Protein AF-A0A8T9QKN0-F1 (afdb_monomer_lite)

Secondary structure (DSSP, 8-state):
---TTTEEEEEEEHHHHTT--HHHHHHHHHHHHTSPPP-PPPGGGTTS-HHHHIIIIIHHHHHHHHHHHTTTPEEEEEEE-TTT-----HHHHHHHHHHHHGGGT-SSEEEEETT--SPPPHHHHTT-TTS-----PPP--HHHHHHHHHHHHHHTT----HHHHHHHHHHHHHHHHHHHHHHHHHHHHHHHHHHHHHHHHHHHH--

Radius of gyration: 22.47 Å; chains: 1; bounding box: 50×36×65 Å

Foldseek 3Di:
DDDPVQEQEQEAELVVLQPADLQRVQCSSQVSSVHHRDDADDPVVVVDDLLCSLQVTVQVRSVVSCVVSCPPHAYEYEYEDCLPHPNNDPSSVSSVLSNLLCLVVDVRYHYHHYNDPDDRPCSQPVPDVPSDDDDDDDQQDLVNQLVVLVVVCVVVVHPQDPVNSNVVSVVLVVQLVVCCVVPVVCSVVVSVVVCVVVVVVVVVVRD

pLDDT: mean 89.17, std 9.02, range [51.66, 98.25]

Sequence (207 aa):
MLSDGAHLKINLSSEALSTISVTGLVSLISGIAGFSAPALTPVSEMESTATVWMRDEVIPKLMDSLQNIRTGRLVWILIADLNNYSIKDKQTSQLLLLLYEQLKRVDWLRVVLDGFKGDLPASLSDHTPQLVERERASDASQSHIQTFFERFSAYLELPVDAMTIGFATNLMHQEYTGFLNDDSETALKRLNHKLKVVVPVLLKTVN

Organism: NCBI:txid2932248

Structure (mmCIF, N/CA/C/O backbone):
data_AF-A0A8T9QKN0-F1
#
_entry.id   AF-A0A8T9QKN0-F1
#
loop_
_atom_site.group_PDB
_atom_site.id
_atom_site.type_symbol
_atom_site.label_atom_id
_atom_site.label_alt_id
_atom_site.label_comp_id
_atom_site.label_asym_id
_atom_site.label_entity_id
_atom_site.label_seq_id
_atom_site.pdbx_PDB_ins_code
_atom_site.Cartn_x
_atom_site.Cartn_y
_atom_site.Cartn_z
_atom_site.occupancy
_atom_site.B_iso_or_equiv
_atom_site.auth_seq_id
_atom_site.auth_comp_id
_atom_site.auth_asym_id
_atom_site.auth_atom_id
_atom_site.pdbx_PDB_model_num
ATOM 1 N N . MET A 1 1 ? 4.255 -9.426 -8.362 1.00 52.19 1 MET A N 1
ATOM 2 C CA . MET A 1 1 ? 2.943 -9.366 -7.683 1.00 52.19 1 MET A CA 1
ATOM 3 C C . MET A 1 1 ? 2.713 -10.684 -6.966 1.00 52.19 1 MET A C 1
ATOM 5 O O . MET A 1 1 ? 2.988 -11.718 -7.558 1.00 52.19 1 MET A O 1
ATOM 9 N N . LEU A 1 2 ? 2.270 -10.655 -5.706 1.00 58.28 2 LEU A N 1
ATOM 10 C CA . LEU A 1 2 ? 1.874 -11.863 -4.963 1.00 58.28 2 LEU A CA 1
ATOM 11 C C . LEU A 1 2 ? 0.789 -12.635 -5.745 1.00 58.28 2 LEU A C 1
ATOM 13 O O . LEU A 1 2 ? 0.060 -12.014 -6.516 1.00 58.28 2 LEU A O 1
ATOM 17 N N . SER A 1 3 ? 0.638 -13.949 -5.569 1.00 67.25 3 SER A N 1
ATOM 18 C CA . SER A 1 3 ? -0.444 -14.685 -6.249 1.00 67.25 3 SER A CA 1
ATOM 19 C C . SER A 1 3 ? -1.817 -14.324 -5.658 1.00 67.25 3 SER A C 1
ATOM 21 O O . SER A 1 3 ? -1.934 -14.118 -4.449 1.00 67.25 3 SER A O 1
ATOM 23 N N . ASP A 1 4 ? -2.856 -14.213 -6.491 1.00 69.81 4 ASP A N 1
ATOM 24 C CA . ASP A 1 4 ? -4.217 -13.869 -6.032 1.00 69.81 4 ASP A CA 1
ATOM 25 C C . ASP A 1 4 ? -4.920 -15.038 -5.323 1.00 69.81 4 ASP A C 1
ATOM 27 O O . ASP A 1 4 ? -5.812 -14.832 -4.505 1.00 69.81 4 ASP A O 1
ATOM 31 N N . GLY A 1 5 ? -4.487 -16.277 -5.580 1.00 75.12 5 GLY A N 1
ATOM 32 C CA . GLY A 1 5 ? -5.074 -17.466 -4.958 1.00 75.12 5 GLY A CA 1
ATOM 33 C C . GLY A 1 5 ? -4.719 -17.639 -3.477 1.00 75.12 5 GLY A C 1
ATOM 34 O O . GLY A 1 5 ? -5.513 -18.189 -2.718 1.00 75.12 5 GLY A O 1
ATOM 35 N N . ALA A 1 6 ? -3.549 -17.159 -3.043 1.00 85.25 6 ALA A N 1
ATOM 36 C CA . ALA A 1 6 ? -3.031 -17.426 -1.696 1.00 85.25 6 ALA A CA 1
ATOM 37 C C . ALA A 1 6 ? -3.334 -16.319 -0.669 1.00 85.25 6 ALA A C 1
ATOM 39 O O . ALA A 1 6 ? -3.177 -16.527 0.538 1.00 85.25 6 ALA A O 1
ATOM 40 N N . HIS A 1 7 ? -3.756 -15.135 -1.122 1.00 93.19 7 HIS A N 1
ATOM 41 C CA . HIS A 1 7 ? -3.855 -13.944 -0.279 1.00 93.19 7 HIS A CA 1
ATOM 42 C C . HIS A 1 7 ? -5.109 -13.130 -0.596 1.00 93.19 7 HIS A C 1
ATOM 44 O O . HIS A 1 7 ? -5.483 -12.975 -1.754 1.00 93.19 7 HIS A O 1
ATOM 50 N N . LEU A 1 8 ? -5.727 -12.561 0.436 1.00 95.50 8 LEU A N 1
ATOM 51 C CA . LEU A 1 8 ? -6.740 -11.525 0.286 1.00 95.50 8 LEU A CA 1
ATOM 52 C C . LEU A 1 8 ? -6.036 -10.168 0.244 1.00 95.50 8 LEU A C 1
ATOM 54 O O . LEU A 1 8 ? -5.426 -9.772 1.234 1.00 95.50 8 LEU A O 1
ATOM 58 N N . LYS A 1 9 ? -6.099 -9.462 -0.885 1.00 96.38 9 LYS A N 1
ATOM 59 C CA . LYS A 1 9 ? -5.419 -8.173 -1.066 1.00 96.38 9 LYS A CA 1
ATOM 60 C C . LYS A 1 9 ? -6.422 -7.035 -1.093 1.00 96.38 9 LYS A C 1
ATOM 62 O O . LYS A 1 9 ? -7.392 -7.082 -1.840 1.00 96.38 9 LYS A O 1
ATOM 67 N N . ILE A 1 10 ? -6.140 -6.000 -0.319 1.00 97.19 10 ILE A N 1
ATOM 68 C CA . ILE A 1 10 ? -6.970 -4.813 -0.179 1.00 97.19 10 ILE A CA 1
ATOM 69 C C . ILE A 1 10 ? -6.109 -3.621 -0.581 1.00 97.19 10 ILE A C 1
ATOM 71 O O . ILE A 1 10 ? -5.305 -3.135 0.211 1.00 97.19 10 ILE A O 1
ATOM 75 N N . ASN A 1 11 ? -6.235 -3.201 -1.841 1.00 96.94 11 ASN A N 1
ATOM 76 C CA . ASN A 1 11 ? -5.475 -2.084 -2.401 1.00 96.94 11 ASN A CA 1
ATOM 77 C C . ASN A 1 11 ? -6.189 -0.764 -2.110 1.00 96.94 11 ASN A C 1
ATOM 79 O O . ASN A 1 11 ? -7.267 -0.508 -2.640 1.00 96.94 11 ASN A O 1
ATOM 83 N N . LEU A 1 12 ? -5.574 0.076 -1.290 1.00 96.56 12 LEU A N 1
ATOM 84 C CA . LEU A 1 12 ? -6.056 1.398 -0.923 1.00 96.56 12 LEU A CA 1
ATOM 85 C C . LEU A 1 12 ? -5.133 2.449 -1.546 1.00 96.56 12 LEU A C 1
ATOM 87 O O . LEU A 1 12 ? -3.917 2.393 -1.387 1.00 96.56 12 LEU A O 1
ATOM 91 N N . SER A 1 13 ? -5.708 3.428 -2.237 1.00 94.75 13 SER A N 1
ATOM 92 C CA . SER A 1 13 ? -4.964 4.609 -2.684 1.00 94.75 13 SER A CA 1
ATOM 93 C C . SER A 1 13 ? -4.960 5.659 -1.575 1.00 94.75 13 SER A C 1
ATOM 95 O O . SER A 1 13 ? -6.021 5.981 -1.035 1.00 94.75 13 SER A O 1
ATOM 97 N N . SER A 1 14 ? -3.795 6.224 -1.252 1.00 93.19 14 SER A N 1
ATOM 98 C CA . SER A 1 14 ? -3.675 7.343 -0.306 1.00 93.19 14 SER A CA 1
ATOM 99 C C . SER A 1 14 ? -4.532 8.554 -0.699 1.00 93.19 14 SER A C 1
ATOM 101 O O . SER A 1 14 ? -5.037 9.254 0.180 1.00 93.19 14 SER A O 1
ATOM 103 N N . GLU A 1 15 ? -4.766 8.768 -1.998 1.00 94.25 15 GLU A N 1
ATOM 104 C CA . GLU A 1 15 ? -5.661 9.807 -2.512 1.00 94.25 15 GLU A CA 1
ATOM 105 C C . GLU A 1 15 ? -7.088 9.599 -1.998 1.00 94.25 15 GLU A C 1
ATOM 107 O O . GLU A 1 15 ? -7.673 10.509 -1.404 1.00 94.25 15 GLU A O 1
ATOM 112 N N . ALA A 1 16 ? -7.614 8.377 -2.128 1.00 92.38 16 ALA A N 1
ATOM 113 C CA . ALA A 1 16 ? -8.937 8.016 -1.623 1.00 92.38 16 ALA A CA 1
ATOM 114 C C . ALA A 1 16 ? -9.011 8.135 -0.091 1.00 92.38 16 ALA A C 1
ATOM 116 O O . ALA A 1 16 ? -10.014 8.598 0.449 1.00 92.38 16 ALA A O 1
ATOM 117 N N . LEU A 1 17 ? -7.934 7.774 0.615 1.00 94.00 17 LEU A N 1
ATOM 118 C CA . LEU A 1 17 ? -7.870 7.866 2.078 1.00 94.00 17 LEU A CA 1
ATOM 119 C C . LEU A 1 17 ? -7.812 9.304 2.603 1.00 94.00 17 LEU A C 1
ATOM 121 O O . LEU A 1 17 ? -8.149 9.546 3.758 1.00 94.00 17 LEU A O 1
ATOM 125 N N . SER A 1 18 ? -7.387 10.268 1.785 1.00 91.50 18 SER A N 1
ATOM 126 C CA . SER A 1 18 ? -7.132 11.637 2.247 1.00 91.50 18 SER A CA 1
ATOM 127 C C . SER A 1 18 ? -8.380 12.383 2.733 1.00 91.50 18 SER A C 1
ATOM 129 O O . SER A 1 18 ? -8.254 13.307 3.541 1.00 91.50 18 SER A O 1
ATOM 131 N N . THR A 1 19 ? -9.565 11.984 2.258 1.00 90.81 19 THR A N 1
ATOM 132 C CA . THR A 1 19 ? -10.848 12.670 2.508 1.00 90.81 19 THR A CA 1
ATOM 133 C C . THR A 1 19 ? -11.968 11.750 2.990 1.00 90.81 19 THR A C 1
ATOM 135 O O . THR A 1 19 ? -13.067 12.225 3.279 1.00 90.81 19 THR A O 1
ATOM 138 N N . ILE A 1 20 ? -11.719 10.443 3.080 1.00 95.19 20 ILE A N 1
ATOM 139 C CA . ILE A 1 20 ? -12.737 9.478 3.486 1.00 95.19 20 ILE A CA 1
ATOM 140 C C . ILE A 1 20 ? -12.972 9.540 5.001 1.00 95.19 20 ILE A C 1
ATOM 142 O O . ILE A 1 20 ? -12.059 9.824 5.767 1.00 95.19 20 ILE A O 1
ATOM 146 N N . SER A 1 21 ? -14.203 9.285 5.442 1.00 95.00 21 SER A N 1
ATOM 147 C CA . SER A 1 21 ? -14.511 9.112 6.865 1.00 95.00 21 SER A CA 1
ATOM 148 C C . SER A 1 21 ? -14.137 7.704 7.343 1.00 95.00 21 SER A C 1
ATOM 150 O O . SER A 1 21 ? -13.945 6.794 6.538 1.00 95.00 21 SER A O 1
ATOM 152 N N . VAL A 1 22 ? -14.149 7.475 8.660 1.00 95.12 22 VAL A N 1
ATOM 153 C CA . VAL A 1 22 ? -13.962 6.138 9.260 1.00 95.12 22 VAL A CA 1
ATOM 154 C C . VAL A 1 22 ? -14.944 5.109 8.682 1.00 95.12 22 VAL A C 1
ATOM 156 O O . VAL A 1 22 ? -14.543 4.021 8.274 1.00 95.12 22 VAL A O 1
ATOM 159 N N . THR A 1 23 ? -16.231 5.455 8.597 1.00 95.75 23 THR A N 1
ATOM 160 C CA . THR A 1 23 ? -17.267 4.569 8.040 1.00 95.75 23 THR A CA 1
ATOM 161 C C . THR A 1 23 ? -17.074 4.333 6.544 1.00 95.75 23 THR A C 1
ATOM 163 O O . THR A 1 23 ? -17.276 3.216 6.061 1.00 95.75 23 THR A O 1
ATOM 166 N N . GLY A 1 24 ? -16.635 5.360 5.812 1.00 96.62 24 GLY A N 1
ATOM 167 C CA . GLY A 1 24 ? -16.275 5.240 4.406 1.00 96.62 24 GLY A CA 1
ATOM 168 C C . GLY A 1 24 ? -15.078 4.312 4.205 1.00 96.62 24 GLY A C 1
ATOM 169 O O . GLY A 1 24 ? -15.129 3.454 3.331 1.00 96.62 24 GLY A O 1
ATOM 170 N N . LEU A 1 25 ? -14.042 4.407 5.046 1.00 96.69 25 LEU A N 1
ATOM 171 C CA . LEU A 1 25 ? -12.875 3.527 4.986 1.00 96.69 25 LEU A CA 1
ATOM 172 C C . LEU A 1 25 ? -13.261 2.069 5.254 1.00 96.69 25 LEU A C 1
ATOM 174 O O . LEU A 1 25 ? -12.874 1.183 4.497 1.00 96.69 25 LEU A O 1
ATOM 178 N N . VAL A 1 26 ? -14.074 1.813 6.280 1.00 97.50 26 VAL A N 1
ATOM 179 C CA . VAL A 1 26 ? -14.600 0.466 6.554 1.00 97.50 26 VAL A CA 1
ATOM 180 C C . VAL A 1 26 ? -15.383 -0.062 5.354 1.00 97.50 26 VAL A C 1
ATOM 182 O O . VAL A 1 26 ? -15.179 -1.203 4.942 1.00 97.50 26 VAL A O 1
ATOM 185 N N . SER A 1 27 ? -16.231 0.773 4.751 1.00 97.69 27 SER A N 1
ATOM 186 C CA . SER A 1 27 ? -17.011 0.402 3.565 1.00 97.69 27 SER A CA 1
ATOM 187 C C . SER A 1 27 ? -16.118 0.103 2.359 1.00 97.69 27 SER A C 1
ATOM 189 O O . SER A 1 27 ? -16.346 -0.883 1.664 1.00 97.69 27 SER A O 1
ATOM 191 N N . LEU A 1 28 ? -15.071 0.904 2.144 1.00 97.38 28 LEU A N 1
ATOM 192 C CA . LEU A 1 28 ? -14.090 0.709 1.078 1.00 97.38 28 LEU A CA 1
ATOM 193 C C . LEU A 1 28 ? -13.330 -0.612 1.254 1.00 97.38 28 LEU A C 1
ATOM 195 O O . LEU A 1 28 ? -13.255 -1.404 0.318 1.00 97.38 28 LEU A O 1
ATOM 199 N N . ILE A 1 29 ? -12.823 -0.879 2.462 1.00 97.81 29 ILE A N 1
ATOM 200 C CA . ILE A 1 29 ? -12.132 -2.132 2.797 1.00 97.81 29 ILE A CA 1
ATOM 201 C C . ILE A 1 29 ? -13.064 -3.327 2.574 1.00 97.81 29 ILE A C 1
ATOM 203 O O . ILE A 1 29 ? -12.665 -4.298 1.935 1.00 97.81 29 ILE A O 1
ATOM 207 N N . SER A 1 30 ? -14.307 -3.238 3.051 1.00 97.62 30 SER A N 1
ATOM 208 C CA . SER A 1 30 ? -15.303 -4.308 2.922 1.00 97.62 30 SER A CA 1
ATOM 209 C C . SER A 1 30 ? -15.643 -4.591 1.457 1.00 97.62 30 SER A C 1
ATOM 211 O O . SER A 1 30 ? -15.627 -5.744 1.026 1.00 97.62 30 SER A O 1
ATOM 213 N N . GLY A 1 31 ? -15.852 -3.532 0.666 1.00 97.75 31 GLY A N 1
ATOM 214 C CA . GLY A 1 31 ? -16.140 -3.629 -0.763 1.00 97.75 31 GLY A CA 1
ATOM 215 C C . GLY A 1 31 ? -15.009 -4.280 -1.557 1.00 97.75 31 GLY A C 1
ATOM 216 O O . GLY A 1 31 ? -15.266 -5.171 -2.361 1.00 97.75 31 GLY A O 1
ATOM 217 N N . ILE A 1 32 ? -13.755 -3.898 -1.294 1.00 97.12 32 ILE A N 1
ATOM 218 C CA . ILE A 1 32 ? -12.588 -4.502 -1.959 1.00 97.12 32 ILE A CA 1
ATOM 219 C C . ILE A 1 32 ? -12.397 -5.961 -1.523 1.00 97.12 32 ILE A C 1
ATOM 221 O O . ILE A 1 32 ? -12.066 -6.817 -2.340 1.00 97.12 32 ILE A O 1
ATOM 225 N N . ALA A 1 33 ? -12.612 -6.259 -0.242 1.00 96.56 33 ALA A N 1
ATOM 226 C CA . ALA A 1 33 ? -12.459 -7.602 0.305 1.00 96.56 33 ALA A CA 1
ATOM 227 C C . ALA A 1 33 ? -13.613 -8.559 -0.049 1.00 96.56 33 ALA A C 1
ATOM 229 O O . ALA A 1 33 ? -13.497 -9.761 0.198 1.00 96.56 33 ALA A O 1
ATOM 230 N N . GLY A 1 34 ? -14.709 -8.050 -0.621 1.00 96.06 34 GLY A N 1
ATOM 231 C CA . GLY A 1 34 ? -15.847 -8.850 -1.068 1.00 96.06 34 GLY A CA 1
ATOM 232 C C . GLY A 1 34 ? -16.817 -9.249 0.045 1.00 96.06 34 GLY A C 1
ATOM 233 O O . GLY A 1 34 ? -17.427 -10.313 -0.041 1.00 96.06 34 GLY A O 1
ATOM 234 N N . PHE A 1 35 ? -16.972 -8.425 1.086 1.00 96.19 35 PHE A N 1
ATOM 235 C CA . PHE A 1 35 ? -17.977 -8.632 2.134 1.00 96.19 35 PHE A CA 1
ATOM 236 C C . PHE A 1 35 ? -18.804 -7.365 2.395 1.00 96.19 35 PHE A C 1
ATOM 238 O O . PHE A 1 35 ? -18.411 -6.250 2.052 1.00 96.19 35 PHE A O 1
ATOM 245 N N . SER A 1 36 ? -19.988 -7.530 2.984 1.00 97.00 36 SER A N 1
ATOM 246 C CA . SER A 1 36 ? -20.851 -6.401 3.345 1.00 97.00 36 SER A CA 1
ATOM 247 C C . SER A 1 36 ? -20.270 -5.635 4.528 1.00 97.00 36 SER A C 1
ATOM 249 O O . SER A 1 36 ? -19.885 -6.248 5.521 1.00 97.00 36 SER A O 1
ATOM 251 N N . ALA A 1 37 ? -20.247 -4.303 4.447 1.00 96.81 37 ALA A N 1
ATOM 252 C CA . ALA A 1 37 ? -19.749 -3.474 5.539 1.00 96.81 37 ALA A CA 1
ATOM 253 C C . ALA A 1 37 ? -20.468 -3.816 6.860 1.00 96.81 37 ALA A C 1
ATOM 255 O O . ALA A 1 37 ? -21.701 -3.919 6.866 1.00 96.81 37 ALA A O 1
ATOM 256 N N . PRO A 1 38 ? -19.731 -4.010 7.969 1.00 96.56 38 PRO A N 1
ATOM 257 C CA . PRO A 1 38 ? -20.337 -4.355 9.243 1.00 96.56 38 PRO A CA 1
ATOM 258 C C . PRO A 1 38 ? -21.259 -3.228 9.709 1.00 96.56 38 PRO A C 1
ATOM 260 O O . PRO A 1 38 ? -20.958 -2.047 9.533 1.00 96.56 38 PRO A O 1
ATOM 263 N N . ALA A 1 39 ? -22.372 -3.591 10.343 1.00 96.00 39 ALA A N 1
ATOM 264 C CA . ALA A 1 39 ? -23.250 -2.618 10.978 1.00 96.00 39 ALA A CA 1
ATOM 265 C C . ALA A 1 39 ? -22.522 -1.992 12.177 1.00 96.00 39 ALA A C 1
ATOM 267 O O . ALA A 1 39 ? -22.267 -2.667 13.179 1.00 96.00 39 ALA A O 1
ATOM 268 N N . LEU A 1 40 ? -22.165 -0.715 12.053 1.00 95.81 40 LEU A N 1
ATOM 269 C CA . LEU A 1 40 ? -21.505 0.062 13.097 1.00 95.81 40 LEU A CA 1
ATOM 270 C C . LEU A 1 40 ? -22.543 0.884 13.853 1.00 95.81 40 LEU A C 1
ATOM 272 O O . LEU A 1 40 ? -23.332 1.603 13.240 1.00 95.81 40 LEU A O 1
ATOM 276 N N . THR A 1 41 ? -22.500 0.817 15.178 1.00 94.31 41 THR A N 1
ATOM 277 C CA . THR A 1 41 ? -23.255 1.722 16.043 1.00 94.31 41 THR A CA 1
ATOM 278 C C . THR A 1 41 ? -22.701 3.136 15.852 1.00 94.31 41 THR A C 1
ATOM 280 O O . THR A 1 41 ? -21.479 3.305 15.904 1.00 94.31 41 THR A O 1
ATOM 283 N N . PRO A 1 42 ? -23.527 4.159 15.591 1.00 90.12 42 PRO A N 1
ATOM 284 C CA . PRO A 1 42 ? -23.053 5.532 15.442 1.00 90.12 42 PRO A CA 1
ATOM 285 C C . PRO A 1 42 ? -22.342 6.053 16.699 1.00 90.12 42 PRO A C 1
ATOM 287 O O . PRO A 1 42 ? -22.760 5.776 17.821 1.00 90.12 42 PRO A O 1
ATOM 290 N N . VAL A 1 43 ? -21.314 6.896 16.521 1.00 89.00 43 VAL A N 1
ATOM 291 C CA . VAL A 1 43 ? -20.597 7.562 17.636 1.00 89.00 43 VAL A CA 1
ATOM 292 C C . VAL A 1 43 ? -21.557 8.264 18.597 1.00 89.00 43 VAL A C 1
ATOM 294 O O . VAL A 1 43 ? -21.356 8.219 19.808 1.00 89.00 43 VAL A O 1
ATOM 297 N N . SER A 1 44 ? -22.598 8.906 18.060 1.00 87.44 44 SER A N 1
ATOM 298 C CA . SER A 1 44 ? -23.588 9.661 18.834 1.00 87.44 44 SER A CA 1
ATOM 299 C C . SER A 1 44 ? -24.363 8.811 19.838 1.00 87.44 44 SER A C 1
ATOM 301 O O . SER A 1 44 ? -24.868 9.354 20.811 1.00 87.44 44 SER A O 1
ATOM 303 N N . GLU A 1 45 ? -24.461 7.502 19.611 1.00 81.69 45 GLU A N 1
ATOM 304 C CA . GLU A 1 45 ? -25.229 6.582 20.455 1.00 81.69 45 GLU A CA 1
ATOM 305 C C . GLU A 1 45 ? -24.379 5.935 21.556 1.00 81.69 45 GLU A C 1
ATOM 307 O O . GLU A 1 45 ? -24.924 5.392 22.510 1.00 81.69 45 GLU A O 1
ATOM 312 N N . MET A 1 46 ? -23.047 6.002 21.460 1.00 79.94 46 MET A N 1
ATOM 313 C CA . MET A 1 46 ? -22.143 5.356 22.418 1.00 79.94 46 MET A CA 1
ATOM 314 C C . MET A 1 46 ? -21.717 6.252 23.589 1.00 79.94 46 MET A C 1
ATOM 316 O O . MET A 1 46 ? -20.920 5.805 24.409 1.00 79.94 46 MET A O 1
ATOM 320 N N . GLU A 1 47 ? -22.186 7.506 23.653 1.00 83.19 47 GLU A N 1
ATOM 321 C CA . GLU A 1 47 ? -21.772 8.512 24.655 1.00 83.19 47 GLU A CA 1
ATOM 322 C C . GLU A 1 47 ? -20.242 8.561 24.863 1.00 83.19 47 GLU A C 1
ATOM 324 O O . GLU A 1 47 ? -19.732 8.764 25.964 1.00 83.19 47 GLU A O 1
ATOM 329 N N . SER A 1 48 ? -19.484 8.339 23.785 1.00 85.75 48 SER A N 1
ATOM 330 C CA . SER A 1 48 ? -18.050 8.071 23.851 1.00 85.75 48 SER A CA 1
ATOM 331 C C . SER A 1 48 ? -17.252 8.931 22.881 1.00 85.75 48 SER A C 1
ATOM 333 O O . SER A 1 48 ? -17.773 9.530 21.940 1.00 85.75 48 SER A O 1
ATOM 335 N N . THR A 1 49 ? -15.942 8.997 23.106 1.00 91.00 49 THR A N 1
ATOM 336 C CA . THR A 1 49 ? -15.035 9.684 22.182 1.00 91.00 49 THR A CA 1
ATOM 337 C C . THR A 1 49 ? -14.866 8.872 20.898 1.00 91.00 49 THR A C 1
ATOM 339 O O . THR A 1 49 ? -14.904 7.641 20.922 1.00 91.00 49 THR A O 1
ATOM 342 N N . ALA A 1 50 ? -14.594 9.544 19.775 1.00 92.44 50 ALA A N 1
ATOM 343 C CA . ALA A 1 50 ? -14.365 8.878 18.490 1.00 92.44 50 ALA A CA 1
ATOM 344 C C . ALA A 1 50 ? -13.269 7.795 18.566 1.00 92.44 50 ALA A C 1
ATOM 346 O O . ALA A 1 50 ? -13.391 6.751 17.936 1.00 92.44 50 ALA A O 1
ATOM 347 N N . THR A 1 51 ? -12.220 8.009 19.366 1.00 93.94 51 THR A N 1
ATOM 348 C CA . THR A 1 51 ? -11.141 7.028 19.565 1.00 93.94 51 THR A CA 1
ATOM 349 C C . THR A 1 51 ? -11.619 5.769 20.277 1.00 93.94 51 THR A C 1
ATOM 351 O O . THR A 1 51 ? -11.281 4.665 19.857 1.00 93.94 51 THR A O 1
ATOM 354 N N . VAL A 1 52 ? -12.411 5.923 21.341 1.00 94.94 52 VAL A N 1
ATOM 355 C CA . VAL A 1 52 ? -12.970 4.788 22.086 1.00 94.94 52 VAL A CA 1
ATOM 356 C C . VAL A 1 52 ? -13.970 4.031 21.214 1.00 94.94 52 VAL A C 1
ATOM 358 O O . VAL A 1 52 ? -13.885 2.813 21.132 1.00 94.94 52 VAL A O 1
ATOM 361 N N . TRP A 1 53 ? -14.821 4.740 20.466 1.00 96.06 53 TRP A N 1
ATOM 362 C CA . TRP A 1 53 ? -15.697 4.133 19.459 1.00 96.06 53 TRP A CA 1
ATOM 363 C C . TRP A 1 53 ? -14.916 3.327 18.410 1.00 96.06 53 TRP A C 1
ATOM 365 O O . TRP A 1 53 ? -15.224 2.164 18.158 1.00 96.06 53 TRP A O 1
ATOM 375 N N . MET A 1 54 ? -13.858 3.896 17.826 1.00 96.88 54 ME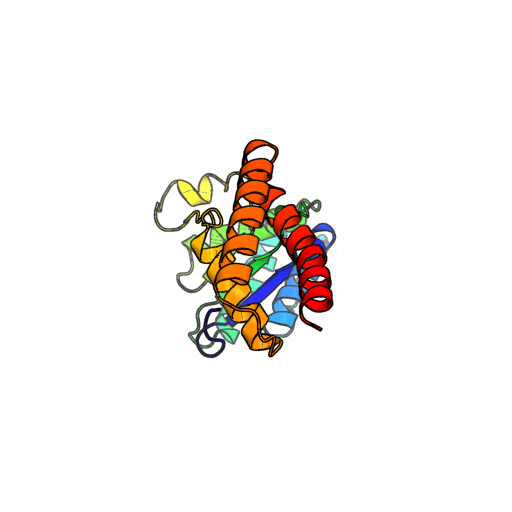T A N 1
ATOM 376 C CA . MET A 1 54 ? -13.041 3.174 16.846 1.00 96.88 54 MET A CA 1
ATOM 377 C C . MET A 1 54 ? -12.419 1.903 17.434 1.00 96.88 54 MET A C 1
ATOM 379 O O . MET A 1 54 ? -12.403 0.864 16.777 1.00 96.88 54 MET A O 1
ATOM 383 N N . ARG A 1 55 ? -11.920 1.975 18.670 1.00 96.56 55 ARG A N 1
ATOM 384 C CA . ARG A 1 55 ? -11.256 0.859 19.349 1.00 96.56 55 ARG A CA 1
ATOM 385 C C . ARG A 1 55 ? -12.225 -0.245 19.773 1.00 96.56 55 ARG A C 1
ATOM 387 O O . ARG A 1 55 ? -11.884 -1.413 19.619 1.00 96.56 55 ARG A O 1
ATOM 394 N N . ASP A 1 56 ? -13.383 0.123 20.313 1.00 96.06 56 ASP A N 1
ATOM 395 C CA . ASP A 1 56 ? -14.283 -0.811 20.999 1.00 96.06 56 ASP A CA 1
ATOM 396 C C . ASP A 1 56 ? -15.398 -1.337 20.079 1.00 96.06 56 ASP A C 1
ATOM 398 O O . ASP A 1 56 ? -15.928 -2.414 20.328 1.00 96.06 56 ASP A O 1
ATOM 402 N N . GLU A 1 57 ? -15.714 -0.624 18.993 1.00 96.50 57 GLU A N 1
ATOM 403 C CA . GLU A 1 57 ? -16.778 -0.990 18.047 1.00 96.50 57 GLU A CA 1
ATOM 404 C C . GLU A 1 57 ? -16.233 -1.248 16.633 1.00 96.50 57 GLU A C 1
ATOM 406 O O . GLU A 1 57 ? -16.435 -2.322 16.064 1.00 96.50 57 GLU A O 1
ATOM 411 N N . VAL A 1 58 ? -15.517 -0.281 16.048 1.00 97.19 58 VAL A N 1
ATOM 412 C CA . VAL A 1 58 ? -15.147 -0.340 14.620 1.00 97.19 58 VAL A CA 1
ATOM 413 C C . VAL A 1 58 ? -14.102 -1.417 14.336 1.00 97.19 58 VAL A C 1
ATOM 415 O O . VAL A 1 58 ? -14.296 -2.252 13.452 1.00 97.19 58 VAL A O 1
ATOM 418 N N . ILE A 1 59 ? -12.988 -1.400 15.071 1.00 97.88 59 ILE A N 1
ATOM 419 C CA . ILE A 1 59 ? -11.873 -2.326 14.859 1.00 97.88 59 ILE A CA 1
ATOM 420 C C . ILE A 1 59 ? -12.292 -3.784 15.089 1.00 97.88 59 ILE A C 1
ATOM 422 O O . ILE A 1 59 ? -12.038 -4.583 14.188 1.00 97.88 59 ILE A O 1
ATOM 426 N N . PRO A 1 60 ? -12.956 -4.163 16.201 1.00 98.06 60 PRO A N 1
ATOM 427 C CA . PRO A 1 60 ? -13.369 -5.548 16.419 1.00 98.06 60 PRO A CA 1
ATOM 428 C C . PRO A 1 60 ? -14.248 -6.073 15.283 1.00 98.06 60 PRO A C 1
ATOM 430 O O . PRO A 1 60 ? -13.938 -7.102 14.690 1.00 98.06 60 PRO A O 1
ATOM 433 N N . LYS A 1 61 ? -15.267 -5.306 14.878 1.00 98.25 61 LYS A N 1
ATOM 434 C CA . LYS A 1 61 ? -16.180 -5.705 13.797 1.00 98.25 61 LYS A CA 1
ATOM 435 C C . LYS A 1 61 ? -15.486 -5.830 12.443 1.00 98.25 61 LYS A C 1
ATOM 437 O O . LYS A 1 61 ? -15.791 -6.746 11.673 1.00 98.25 61 LYS A O 1
ATOM 442 N N . LEU A 1 62 ? -14.555 -4.926 12.137 1.00 98.25 62 LEU A N 1
ATOM 443 C CA . LEU A 1 62 ? -13.759 -5.009 10.914 1.00 98.25 62 LEU A CA 1
ATOM 444 C C . LEU A 1 62 ? -12.853 -6.249 10.926 1.00 98.25 62 LEU A C 1
ATOM 446 O O . LEU A 1 62 ? -12.805 -6.983 9.939 1.00 98.25 62 LEU A O 1
ATOM 450 N N . MET A 1 63 ? -12.168 -6.501 12.041 1.00 98.25 63 MET A N 1
ATOM 451 C CA . MET A 1 63 ? -11.265 -7.641 12.199 1.00 98.25 63 MET A CA 1
ATOM 452 C C . MET A 1 63 ? -12.008 -8.976 12.134 1.00 98.25 63 MET A C 1
ATOM 454 O O . MET A 1 63 ? -11.546 -9.875 11.434 1.00 98.25 63 MET A O 1
ATOM 458 N N . ASP A 1 64 ? -13.172 -9.088 12.774 1.00 98.06 64 ASP A N 1
ATOM 459 C CA . ASP A 1 64 ? -14.021 -10.282 12.712 1.00 98.06 64 ASP A CA 1
ATOM 460 C C . ASP A 1 64 ? -14.486 -10.557 11.277 1.00 98.06 64 ASP A C 1
ATOM 462 O O . ASP A 1 64 ? -14.424 -11.688 10.791 1.00 98.06 64 ASP A O 1
ATOM 466 N N . SER A 1 65 ? -14.884 -9.510 10.549 1.00 97.88 65 SER A N 1
ATOM 467 C CA . SER A 1 65 ? -15.303 -9.636 9.149 1.00 97.88 65 SER A CA 1
ATOM 468 C C . SER A 1 65 ? -14.153 -10.106 8.247 1.00 97.88 65 SER A C 1
ATOM 470 O O . SER A 1 65 ? -14.324 -11.024 7.442 1.00 97.88 65 SER A O 1
ATOM 472 N N . LEU A 1 66 ? -12.953 -9.539 8.426 1.00 97.94 66 LEU A N 1
ATOM 473 C CA . LEU A 1 66 ? -11.745 -9.951 7.703 1.00 97.94 66 LEU A CA 1
ATOM 474 C C . LEU A 1 66 ? -11.322 -11.387 8.049 1.00 97.94 66 LEU A C 1
ATOM 476 O O . LEU A 1 66 ? -10.968 -12.164 7.160 1.00 97.94 66 LEU A O 1
ATOM 480 N N . GLN A 1 67 ? -11.394 -11.761 9.326 1.00 97.31 67 GLN A N 1
ATOM 481 C CA . GLN A 1 67 ? -11.107 -13.112 9.801 1.00 97.31 67 GLN A CA 1
ATOM 482 C C . GLN A 1 67 ? -12.059 -14.144 9.178 1.00 97.31 67 GLN A C 1
ATOM 484 O O . GLN A 1 67 ? -11.615 -15.228 8.799 1.00 97.31 67 GLN A O 1
ATOM 489 N N . ASN A 1 68 ? -13.339 -13.808 9.022 1.00 96.75 68 ASN A N 1
ATOM 490 C CA . ASN A 1 68 ? -14.328 -14.701 8.421 1.00 96.75 68 ASN A CA 1
ATOM 491 C C . ASN A 1 68 ? -14.109 -14.880 6.911 1.00 96.75 68 ASN A C 1
ATOM 493 O O . ASN A 1 68 ? -14.157 -16.002 6.405 1.00 96.75 68 ASN A O 1
ATOM 497 N N . ILE A 1 69 ? -13.816 -13.798 6.181 1.00 96.56 69 ILE A N 1
ATOM 498 C CA . ILE A 1 69 ? -13.701 -13.844 4.713 1.00 96.56 69 ILE A CA 1
ATOM 499 C C . ILE A 1 69 ? -12.334 -14.341 4.217 1.00 96.56 69 ILE A C 1
ATOM 501 O O . ILE A 1 69 ? -12.202 -14.803 3.078 1.00 96.56 69 ILE A O 1
ATOM 505 N N . ARG A 1 70 ? -11.280 -14.274 5.045 1.00 95.00 70 ARG A N 1
ATOM 506 C CA . ARG A 1 70 ? -9.939 -14.685 4.603 1.00 95.00 70 ARG A CA 1
ATOM 507 C C . ARG A 1 70 ? -9.830 -16.183 4.340 1.00 95.00 70 ARG A C 1
ATOM 509 O O . ARG A 1 70 ? -8.928 -16.568 3.605 1.00 95.00 70 ARG A O 1
ATOM 516 N N . THR A 1 71 ? -10.705 -17.021 4.908 1.00 92.69 71 THR A N 1
ATOM 517 C CA . THR A 1 71 ? -10.736 -18.483 4.674 1.00 92.69 71 THR A CA 1
ATOM 518 C C . THR A 1 71 ? -9.349 -19.140 4.786 1.00 92.69 71 THR A C 1
ATOM 520 O O . THR A 1 71 ? -8.920 -19.873 3.898 1.00 92.69 71 THR A O 1
ATOM 523 N N . GLY A 1 72 ? -8.594 -18.805 5.837 1.00 93.06 72 GLY A N 1
ATOM 524 C CA . GLY A 1 72 ? -7.229 -19.307 6.059 1.00 93.06 72 GLY A CA 1
ATOM 525 C C . GLY A 1 72 ? -6.112 -18.557 5.318 1.00 93.06 72 GLY A C 1
ATOM 526 O O . GLY A 1 72 ? -4.946 -18.739 5.655 1.00 93.06 72 GLY A O 1
ATOM 527 N N . ARG A 1 73 ? -6.434 -17.664 4.375 1.00 94.81 73 ARG A N 1
ATOM 528 C CA . ARG A 1 73 ? -5.458 -16.824 3.661 1.00 94.81 73 ARG A CA 1
ATOM 529 C C . ARG A 1 73 ? -4.887 -15.734 4.569 1.00 94.81 73 ARG A C 1
ATOM 531 O O . ARG A 1 73 ? -5.492 -15.368 5.582 1.00 94.81 73 ARG A O 1
ATOM 538 N N . LEU A 1 74 ? -3.740 -15.188 4.166 1.00 96.31 74 LEU A N 1
ATOM 539 C CA . LEU A 1 74 ? -3.234 -13.922 4.704 1.00 96.31 74 LEU A CA 1
ATOM 540 C C . LEU A 1 74 ? -4.034 -12.754 4.127 1.00 96.31 74 LEU A C 1
ATOM 542 O O . LEU A 1 74 ? -4.404 -12.783 2.951 1.00 96.31 74 LEU A O 1
ATOM 546 N N . VAL A 1 75 ? -4.237 -11.717 4.931 1.00 97.44 75 VAL A N 1
ATOM 547 C CA . VAL A 1 75 ? -4.855 -10.457 4.508 1.00 97.44 75 VAL A CA 1
ATOM 548 C C . VAL A 1 75 ? -3.763 -9.410 4.354 1.00 97.44 75 VAL A C 1
ATOM 550 O O . VAL A 1 75 ? -3.033 -9.144 5.302 1.00 97.44 75 VAL A O 1
ATOM 553 N N . TRP A 1 76 ? -3.655 -8.820 3.171 1.00 97.38 76 TRP A N 1
ATOM 554 C CA . TRP A 1 76 ? -2.684 -7.786 2.837 1.00 97.38 76 TRP A CA 1
ATOM 555 C C . TRP A 1 76 ? -3.412 -6.480 2.559 1.00 97.38 76 TRP A C 1
ATOM 557 O O . TRP A 1 76 ? -4.142 -6.384 1.576 1.00 97.38 76 TRP A O 1
ATOM 567 N N . ILE A 1 77 ? -3.199 -5.475 3.400 1.00 97.50 77 ILE A N 1
ATOM 568 C CA . ILE A 1 77 ? -3.692 -4.117 3.169 1.00 97.50 77 ILE A CA 1
ATOM 569 C C . ILE A 1 77 ? -2.543 -3.303 2.584 1.00 97.50 77 ILE A C 1
ATOM 571 O O . ILE A 1 77 ? -1.523 -3.093 3.233 1.00 97.50 77 ILE A O 1
ATOM 575 N N . LEU A 1 78 ? -2.694 -2.891 1.333 1.00 97.19 78 LEU A N 1
ATOM 576 C CA . LEU A 1 78 ? -1.667 -2.221 0.548 1.00 97.19 78 LEU A CA 1
ATOM 577 C C . LEU A 1 78 ? -2.082 -0.757 0.412 1.00 97.19 78 LEU A C 1
ATOM 579 O O . LEU A 1 78 ? -3.071 -0.478 -0.256 1.00 97.19 78 LEU A O 1
ATOM 583 N N . ILE A 1 79 ? -1.370 0.163 1.061 1.00 96.56 79 ILE A N 1
ATOM 584 C CA . ILE A 1 79 ? -1.633 1.602 0.961 1.00 96.56 79 ILE A CA 1
ATOM 585 C C . ILE A 1 79 ? -0.594 2.213 0.026 1.00 96.56 79 ILE A C 1
ATOM 587 O O . ILE A 1 79 ? 0.572 2.337 0.396 1.00 96.56 79 ILE A O 1
ATOM 591 N N . ALA A 1 80 ? -1.025 2.552 -1.187 1.00 94.81 80 ALA A N 1
ATOM 592 C CA . ALA A 1 80 ? -0.176 3.098 -2.239 1.00 94.81 80 ALA A CA 1
ATOM 593 C C . ALA A 1 80 ? -0.059 4.625 -2.166 1.00 94.81 80 ALA A C 1
ATOM 595 O O . ALA A 1 80 ? -0.945 5.294 -1.632 1.00 94.81 80 ALA A O 1
ATOM 596 N N . ASP A 1 81 ? 1.009 5.164 -2.760 1.00 91.75 81 ASP A N 1
ATOM 597 C CA . ASP A 1 81 ? 1.185 6.594 -3.040 1.00 91.75 81 ASP A CA 1
ATOM 598 C C . ASP A 1 81 ? 1.222 7.519 -1.803 1.00 91.75 81 ASP A C 1
ATOM 600 O O . ASP A 1 81 ? 0.840 8.693 -1.883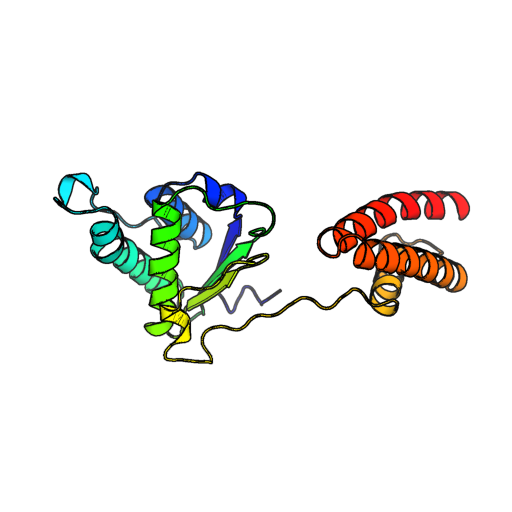 1.00 91.75 81 ASP A O 1
ATOM 604 N N . LEU A 1 82 ? 1.685 7.050 -0.637 1.00 91.88 82 LEU A N 1
ATOM 605 C CA . LEU A 1 82 ? 1.786 7.891 0.574 1.00 91.88 82 LEU A CA 1
ATOM 606 C C . LEU A 1 82 ? 2.833 9.011 0.453 1.00 91.88 82 LEU A C 1
ATOM 608 O O . LEU A 1 82 ? 2.842 9.950 1.247 1.00 91.88 82 LEU A O 1
ATOM 612 N N . ASN A 1 83 ? 3.697 8.943 -0.559 1.00 88.62 83 ASN A N 1
ATOM 613 C CA . ASN A 1 83 ? 4.628 10.007 -0.930 1.00 88.62 83 ASN A CA 1
ATOM 614 C C . ASN A 1 83 ? 3.965 11.137 -1.736 1.00 88.62 83 ASN A C 1
ATOM 616 O O . ASN A 1 83 ? 4.527 12.229 -1.798 1.00 88.62 83 ASN A O 1
ATOM 620 N N . ASN A 1 84 ? 2.81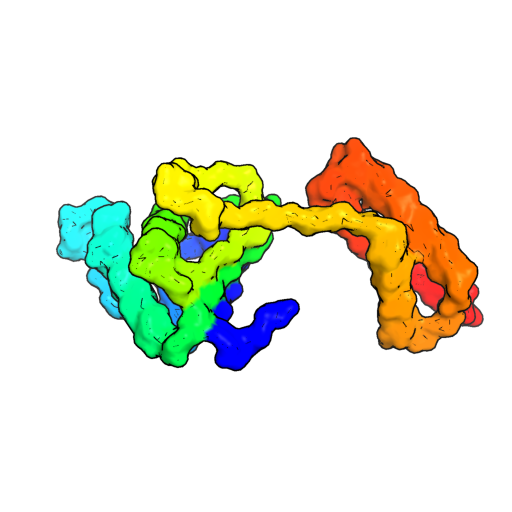4 10.882 -2.365 1.00 88.38 84 ASN A N 1
ATOM 621 C CA . ASN A 1 84 ? 2.102 11.853 -3.197 1.00 88.38 84 ASN A CA 1
ATOM 622 C C . ASN A 1 84 ? 0.931 12.502 -2.440 1.00 88.38 84 ASN A C 1
ATOM 624 O O . ASN A 1 84 ? 0.654 13.684 -2.646 1.00 88.38 84 ASN A O 1
ATOM 628 N N . TYR A 1 85 ? 0.271 11.761 -1.541 1.00 91.38 85 TYR A N 1
ATOM 629 C CA . TYR A 1 85 ? -0.882 12.248 -0.782 1.00 91.38 85 TYR A CA 1
ATOM 630 C C . TYR A 1 85 ? -0.723 11.981 0.713 1.00 91.38 85 TYR A C 1
ATOM 632 O O . TYR A 1 85 ? -0.461 10.858 1.142 1.00 91.38 85 TYR A O 1
ATOM 640 N N . SER A 1 86 ? -0.940 13.022 1.519 1.00 87.94 86 SER A N 1
ATOM 641 C CA . SER A 1 86 ? -1.039 12.894 2.971 1.00 87.94 86 SER A CA 1
ATOM 642 C C . SER A 1 86 ? -2.475 12.597 3.400 1.00 87.94 86 SER A C 1
ATOM 644 O O . SER A 1 86 ? -3.438 13.156 2.869 1.00 87.94 86 SER A O 1
ATOM 646 N N . ILE A 1 87 ? -2.622 11.732 4.403 1.00 90.00 87 ILE A N 1
ATOM 647 C CA . ILE A 1 87 ? -3.913 11.452 5.035 1.00 90.00 87 ILE A CA 1
ATOM 648 C C . ILE A 1 87 ? -4.237 12.636 5.948 1.00 90.00 87 ILE A C 1
ATOM 650 O O . ILE A 1 87 ? -3.618 12.813 6.995 1.00 90.00 87 ILE A O 1
ATOM 654 N N . LYS A 1 88 ? -5.157 13.502 5.510 1.00 88.69 88 LYS A N 1
ATOM 655 C CA . LYS A 1 88 ? -5.480 14.754 6.214 1.00 88.69 88 LYS A CA 1
ATOM 656 C C . LYS A 1 88 ? -6.484 14.547 7.341 1.00 88.69 88 LYS A C 1
ATOM 658 O O . LYS A 1 88 ? -6.457 15.285 8.326 1.00 88.69 88 LYS A O 1
ATOM 663 N N . ASP A 1 89 ? -7.369 13.564 7.198 1.00 91.31 89 ASP A N 1
ATOM 664 C CA . ASP A 1 89 ? -8.373 13.276 8.211 1.00 91.31 89 ASP A CA 1
ATOM 665 C C . ASP A 1 89 ? -7.748 12.601 9.444 1.00 91.31 89 ASP A C 1
ATOM 667 O O . ASP A 1 89 ? -7.128 11.531 9.377 1.00 91.31 89 ASP A O 1
ATOM 671 N N . LYS A 1 90 ? -7.915 13.248 10.604 1.00 91.69 90 LYS A N 1
ATOM 672 C CA . LYS A 1 90 ? -7.353 12.777 11.877 1.00 91.69 90 LYS A CA 1
ATOM 673 C C . LYS A 1 90 ? -7.988 11.463 12.324 1.00 91.69 90 LYS A C 1
ATOM 675 O O . LYS A 1 90 ? -7.289 10.627 12.889 1.00 91.69 90 LYS A O 1
ATOM 680 N N . GLN A 1 91 ? -9.287 11.276 12.086 1.00 93.31 91 GLN A N 1
ATOM 681 C CA . GLN A 1 91 ? -9.988 10.065 12.518 1.00 93.31 91 GLN A CA 1
ATOM 682 C C . GLN A 1 91 ? -9.565 8.856 11.683 1.00 93.31 91 GLN A C 1
ATOM 684 O O . GLN A 1 91 ? -9.289 7.800 12.236 1.00 93.31 91 GLN A O 1
ATOM 689 N N . THR A 1 92 ? -9.411 9.025 10.374 1.00 93.31 92 THR A N 1
ATOM 690 C CA . THR A 1 92 ? -8.884 8.003 9.463 1.00 93.31 92 THR A CA 1
ATOM 691 C C . THR A 1 92 ? -7.454 7.624 9.820 1.00 93.31 92 THR A C 1
ATOM 693 O O . THR A 1 92 ? -7.134 6.440 9.911 1.00 93.31 92 THR A O 1
ATOM 696 N N . SER A 1 93 ? -6.607 8.613 10.116 1.00 92.56 93 SER A N 1
ATOM 697 C CA . SER A 1 93 ? -5.242 8.362 10.594 1.00 92.56 93 SER A CA 1
ATOM 698 C C . SER A 1 93 ? -5.238 7.570 11.910 1.00 92.56 93 SER A C 1
ATOM 700 O O . SER A 1 93 ? -4.466 6.626 12.067 1.00 92.56 93 SER A O 1
ATOM 702 N N . GLN A 1 94 ? -6.141 7.909 12.837 1.00 94.38 94 GLN A N 1
ATOM 703 C CA . GLN A 1 94 ? -6.318 7.190 14.100 1.00 94.38 94 GLN A CA 1
ATOM 704 C C . GLN A 1 94 ? -6.845 5.762 13.890 1.00 94.38 94 GLN A C 1
ATOM 706 O O . GLN A 1 94 ? -6.392 4.845 14.570 1.00 94.38 94 GLN A O 1
ATOM 711 N N . LEU A 1 95 ? -7.772 5.548 12.952 1.00 95.62 95 LEU A N 1
ATOM 712 C CA . LEU A 1 95 ? -8.273 4.216 12.616 1.00 95.62 95 LEU A CA 1
ATOM 713 C C . LEU A 1 95 ? -7.151 3.338 12.055 1.00 95.62 95 LEU A C 1
ATOM 715 O O . LEU A 1 95 ? -6.993 2.200 12.489 1.00 95.62 95 LEU A O 1
ATOM 719 N N . LEU A 1 96 ? -6.354 3.870 11.123 1.00 94.50 96 LEU A N 1
ATOM 720 C CA . LEU A 1 96 ? -5.201 3.165 10.564 1.00 94.50 96 LEU A CA 1
ATOM 721 C C . LEU A 1 96 ? -4.183 2.812 11.648 1.00 94.50 96 LEU A C 1
ATOM 723 O O . LEU A 1 96 ? -3.703 1.685 11.680 1.00 94.50 96 LEU A O 1
ATOM 727 N N . LEU A 1 97 ? -3.920 3.725 12.584 1.00 93.56 97 LEU A N 1
ATOM 728 C CA . LEU A 1 97 ? -3.073 3.446 13.740 1.00 93.56 97 LEU A CA 1
ATOM 729 C C . LEU A 1 97 ? -3.600 2.260 14.565 1.00 93.56 97 LEU A C 1
ATOM 731 O O . LEU A 1 97 ? -2.860 1.312 14.823 1.00 93.56 97 LEU A O 1
ATOM 735 N N . LEU A 1 98 ? -4.884 2.283 14.934 1.00 95.38 98 LEU A N 1
ATOM 736 C CA . LEU A 1 98 ? -5.513 1.199 15.697 1.00 95.38 98 LEU A CA 1
ATOM 737 C C . LEU A 1 98 ? -5.512 -0.132 14.929 1.00 95.38 98 LEU A C 1
ATOM 739 O O . LEU A 1 98 ? -5.408 -1.200 15.537 1.00 95.38 98 LEU A O 1
ATOM 743 N N . LEU A 1 99 ? -5.609 -0.075 13.599 1.00 95.31 99 LEU A N 1
ATOM 744 C CA . LEU A 1 99 ? -5.495 -1.234 12.719 1.00 95.31 99 LEU A CA 1
ATOM 745 C C . LEU A 1 99 ? -4.066 -1.792 12.707 1.00 95.31 99 LEU A C 1
ATOM 747 O O . LEU A 1 99 ? -3.889 -3.004 12.799 1.00 95.31 99 LEU A O 1
ATOM 751 N N . TYR A 1 100 ? -3.042 -0.934 12.656 1.00 93.50 100 TYR A N 1
ATOM 752 C CA . TYR A 1 100 ? -1.641 -1.364 12.719 1.00 93.50 100 TYR A CA 1
ATOM 753 C C . TYR A 1 100 ? -1.318 -2.032 14.055 1.00 93.50 100 TYR A C 1
ATOM 755 O O . TYR A 1 100 ? -0.594 -3.021 14.091 1.00 93.50 100 TYR A O 1
ATOM 763 N N . GLU A 1 101 ? -1.905 -1.562 15.155 1.00 93.12 101 GLU A N 1
ATOM 764 C CA . GLU A 1 101 ? -1.758 -2.214 16.460 1.00 93.12 101 GLU A CA 1
ATOM 765 C C . GLU A 1 101 ? -2.310 -3.649 16.476 1.00 93.12 101 GLU A C 1
ATOM 767 O O . GLU A 1 101 ? -1.828 -4.478 17.254 1.00 93.12 101 GLU A O 1
ATOM 772 N N . GLN A 1 102 ? -3.257 -3.986 15.588 1.00 94.62 102 GLN A N 1
ATOM 773 C CA . GLN A 1 102 ? -3.750 -5.360 15.461 1.00 94.62 102 GLN A CA 1
ATOM 774 C C . GLN A 1 102 ? -2.693 -6.318 14.903 1.00 94.62 102 GLN A C 1
ATOM 776 O O . GLN A 1 102 ? -2.775 -7.509 15.188 1.00 94.62 102 GLN A O 1
ATOM 781 N N . LEU A 1 103 ? -1.657 -5.833 14.203 1.00 92.88 103 LEU A N 1
ATOM 782 C CA . LEU A 1 103 ? -0.551 -6.668 13.701 1.00 92.88 103 LEU A CA 1
ATOM 783 C C . LEU A 1 103 ? 0.182 -7.423 14.818 1.00 92.88 103 LEU A C 1
ATOM 785 O O . LEU A 1 103 ? 0.774 -8.467 14.576 1.00 92.88 103 LEU A O 1
ATOM 789 N N . LYS A 1 104 ? 0.122 -6.923 16.056 1.00 91.44 104 LYS A N 1
ATOM 790 C CA . LYS A 1 104 ? 0.677 -7.611 17.231 1.00 91.44 104 LYS A CA 1
ATOM 791 C C . LYS A 1 104 ? -0.207 -8.737 17.758 1.00 91.44 104 LYS A C 1
ATOM 793 O O . LYS A 1 104 ? 0.256 -9.574 18.525 1.00 91.44 104 LYS A O 1
ATOM 798 N N . ARG A 1 105 ? -1.501 -8.686 17.448 1.00 93.00 105 ARG A N 1
ATOM 799 C CA . ARG A 1 105 ? -2.530 -9.574 18.004 1.00 93.00 105 ARG A CA 1
ATOM 800 C C . ARG A 1 105 ? -2.888 -10.702 17.053 1.00 93.00 105 ARG A C 1
ATOM 802 O O . ARG A 1 105 ? -3.359 -11.739 17.507 1.00 93.00 105 ARG A O 1
ATOM 809 N N . VAL A 1 106 ? -2.687 -10.495 15.755 1.00 95.38 106 VAL A N 1
ATOM 810 C CA . VAL A 1 106 ? -3.001 -11.478 14.722 1.00 95.38 106 VAL A CA 1
ATOM 811 C C . VAL A 1 106 ? -1.802 -11.734 13.819 1.00 95.38 106 VAL A C 1
ATOM 813 O O . VAL A 1 106 ? -1.117 -10.815 13.385 1.00 95.38 106 VAL A O 1
ATOM 816 N N . ASP A 1 107 ? -1.570 -12.999 13.491 1.00 94.56 107 ASP A N 1
ATOM 817 C CA . ASP A 1 107 ? -0.454 -13.450 12.656 1.00 94.56 107 ASP A CA 1
ATOM 818 C C . ASP A 1 107 ? -0.768 -13.439 11.152 1.00 94.56 107 ASP A C 1
ATOM 820 O O . ASP A 1 107 ? 0.141 -13.576 10.329 1.00 94.56 107 ASP A O 1
ATOM 824 N N . TRP A 1 108 ? -2.034 -13.244 10.778 1.00 95.75 108 TRP A N 1
ATOM 825 C CA . TRP A 1 108 ? -2.524 -13.344 9.401 1.00 95.75 108 TRP A CA 1
ATOM 826 C C . TRP A 1 108 ? -2.661 -12.005 8.668 1.00 95.75 108 TRP A C 1
ATOM 828 O O . TRP A 1 108 ? -2.854 -12.005 7.450 1.00 95.75 108 TRP A O 1
ATOM 838 N N . LEU A 1 109 ? -2.582 -10.874 9.374 1.00 96.69 109 LEU A N 1
ATOM 839 C CA . LEU A 1 109 ? -2.702 -9.535 8.790 1.00 96.69 109 LEU A CA 1
ATOM 840 C C . LEU A 1 109 ? -1.321 -8.976 8.429 1.00 96.69 109 LEU A C 1
ATOM 842 O O . LEU A 1 109 ? -0.378 -9.054 9.214 1.00 96.69 109 LEU A O 1
ATOM 846 N N . ARG A 1 110 ? -1.201 -8.391 7.241 1.00 95.75 110 ARG A N 1
ATOM 847 C CA . ARG A 1 110 ? -0.023 -7.665 6.756 1.00 95.75 110 ARG A CA 1
ATOM 848 C C . ARG A 1 110 ? -0.464 -6.307 6.228 1.00 95.75 110 ARG A C 1
ATOM 850 O O . ARG A 1 110 ? -1.517 -6.196 5.601 1.00 95.75 110 ARG A O 1
ATOM 857 N N . VAL A 1 111 ? 0.349 -5.285 6.468 1.00 95.94 111 VAL A N 1
ATOM 858 C CA . VAL A 1 111 ? 0.130 -3.930 5.954 1.00 95.94 111 VAL A CA 1
ATOM 859 C C . VAL A 1 111 ? 1.390 -3.493 5.223 1.00 95.94 111 VAL A C 1
ATOM 861 O O . VAL A 1 111 ? 2.484 -3.621 5.763 1.00 95.94 111 VAL A O 1
ATOM 864 N N . VAL A 1 112 ? 1.235 -2.975 4.009 1.00 95.50 112 VAL A N 1
ATOM 865 C CA . VAL A 1 112 ? 2.326 -2.387 3.225 1.00 95.50 112 VAL A CA 1
ATOM 866 C C . VAL A 1 112 ? 2.020 -0.915 3.021 1.00 95.50 112 VAL A C 1
ATOM 868 O O . VAL A 1 112 ? 0.926 -0.562 2.583 1.00 95.50 112 VAL A O 1
ATOM 871 N N . LEU A 1 113 ? 2.992 -0.069 3.347 1.00 94.81 113 LEU A N 1
ATOM 872 C CA . LEU A 1 113 ? 2.891 1.381 3.250 1.00 94.81 113 LEU A CA 1
ATOM 873 C C . LEU A 1 113 ? 3.853 1.869 2.166 1.00 94.81 113 LEU A C 1
ATOM 875 O O . LEU A 1 113 ? 5.021 2.144 2.438 1.00 94.81 113 LEU A O 1
ATOM 879 N N . ASP A 1 114 ? 3.372 1.948 0.932 1.00 92.81 114 ASP A N 1
ATOM 880 C CA . ASP A 1 114 ? 4.187 2.388 -0.195 1.00 92.81 114 ASP A CA 1
ATOM 881 C C . ASP A 1 114 ? 4.296 3.920 -0.222 1.00 92.81 114 ASP A C 1
ATOM 883 O O . ASP A 1 114 ? 3.309 4.651 -0.116 1.00 92.81 114 ASP A O 1
ATOM 887 N N . GLY A 1 115 ? 5.532 4.408 -0.314 1.00 89.75 115 GLY A N 1
ATOM 888 C CA . GLY A 1 115 ? 5.859 5.830 -0.256 1.00 89.75 115 GLY A CA 1
ATOM 889 C C . GLY A 1 115 ? 5.808 6.457 1.144 1.00 89.75 115 GLY A C 1
ATOM 890 O O . GLY A 1 115 ? 5.932 7.677 1.256 1.00 89.75 115 GLY A O 1
ATOM 891 N N . PHE A 1 116 ? 5.642 5.679 2.220 1.00 91.31 116 PHE A N 1
ATOM 892 C CA . PHE A 1 116 ? 5.609 6.224 3.580 1.00 91.31 116 PHE A CA 1
ATOM 893 C C . PHE A 1 116 ? 6.999 6.667 4.054 1.00 91.31 116 PHE A C 1
ATOM 895 O O . PHE A 1 116 ? 7.928 5.867 4.137 1.00 91.31 116 PHE A O 1
ATOM 902 N N . LYS A 1 117 ? 7.128 7.952 4.403 1.00 85.56 117 LYS A N 1
ATOM 903 C CA . LYS A 1 117 ? 8.382 8.559 4.892 1.00 85.56 117 LYS A CA 1
ATOM 904 C C . LYS A 1 117 ? 8.366 8.912 6.379 1.00 85.56 117 LYS A C 1
ATOM 906 O O . LYS A 1 117 ? 9.388 9.329 6.911 1.00 85.56 117 LYS A O 1
ATOM 911 N N . GLY A 1 118 ? 7.207 8.806 7.029 1.00 86.50 118 GLY A N 1
ATOM 912 C CA . GLY A 1 118 ? 7.061 9.153 8.439 1.00 86.50 118 GLY A CA 1
ATOM 913 C C . GLY A 1 118 ? 7.699 8.121 9.361 1.00 86.50 118 GLY A C 1
ATOM 914 O O . GLY A 1 118 ? 8.114 7.036 8.941 1.00 86.50 118 GLY A O 1
ATOM 915 N N . ASP A 1 119 ? 7.729 8.437 10.647 1.00 86.69 119 ASP A N 1
ATOM 916 C CA . ASP A 1 119 ? 8.018 7.442 11.668 1.00 86.69 119 ASP A CA 1
ATOM 917 C C . ASP A 1 119 ? 6.764 6.630 11.960 1.00 86.69 119 ASP A C 1
ATOM 919 O O . ASP A 1 119 ? 5.647 7.153 12.022 1.00 86.69 119 ASP A O 1
ATOM 923 N N . LEU A 1 120 ? 6.954 5.321 12.109 1.00 86.44 120 LEU A N 1
ATOM 924 C CA . LEU A 1 120 ? 5.895 4.486 12.643 1.00 86.44 120 LEU A CA 1
ATOM 925 C C . LEU A 1 120 ? 5.805 4.723 14.156 1.00 86.44 120 LEU A C 1
ATOM 927 O O . LEU A 1 120 ? 6.827 4.980 14.796 1.00 86.44 120 LEU A O 1
ATOM 931 N N . PRO A 1 121 ? 4.599 4.642 14.737 1.00 84.69 121 PRO A N 1
ATOM 932 C CA . PRO A 1 121 ? 4.409 4.756 16.175 1.00 84.69 121 PRO A CA 1
ATOM 933 C C . PRO A 1 121 ? 5.363 3.830 16.930 1.00 84.69 121 PRO A C 1
ATOM 935 O O . PRO A 1 121 ? 5.443 2.645 16.607 1.00 84.69 121 PRO A O 1
ATOM 938 N N . ALA A 1 122 ? 6.026 4.349 17.970 1.00 84.88 122 ALA A N 1
ATOM 939 C CA . ALA A 1 122 ? 6.944 3.570 18.809 1.00 84.88 122 ALA A CA 1
ATOM 940 C C . ALA A 1 122 ? 6.280 2.309 19.380 1.00 84.88 122 ALA A C 1
ATOM 942 O O . ALA A 1 122 ? 6.920 1.267 19.490 1.00 84.88 122 ALA A O 1
ATOM 943 N N . SER A 1 123 ? 4.958 2.362 19.602 1.00 84.44 123 SER A N 1
ATOM 944 C CA . SER A 1 123 ? 4.185 1.195 20.005 1.00 84.44 123 SER A CA 1
ATOM 945 C C . SER A 1 123 ? 4.426 0.007 19.071 1.00 84.44 123 SER A C 1
ATOM 947 O O . SER A 1 123 ? 4.559 -1.099 19.570 1.00 84.44 123 SER A O 1
ATOM 949 N N . LEU A 1 124 ? 4.570 0.175 17.755 1.00 81.81 124 LEU A N 1
ATOM 950 C CA . LEU A 1 124 ? 4.846 -0.931 16.827 1.00 81.81 124 LEU A CA 1
ATOM 951 C C . LEU A 1 124 ? 6.288 -1.461 16.914 1.00 81.81 124 LEU A C 1
ATOM 953 O O . LEU A 1 124 ? 6.522 -2.623 16.587 1.00 81.81 124 LEU A O 1
ATOM 957 N N . SER A 1 125 ? 7.225 -0.641 17.386 1.00 75.25 125 SER A N 1
ATOM 958 C CA . SER A 1 125 ? 8.667 -0.911 17.403 1.00 75.25 125 SER A CA 1
ATOM 959 C C . SER A 1 125 ? 9.152 -1.562 18.704 1.00 75.25 125 SER A C 1
ATOM 961 O O . SER A 1 125 ? 10.058 -2.391 18.677 1.00 75.25 125 SER A O 1
ATOM 963 N N . ASP A 1 126 ? 8.548 -1.214 19.844 1.00 67.94 126 ASP A N 1
ATOM 964 C CA . ASP A 1 126 ? 9.162 -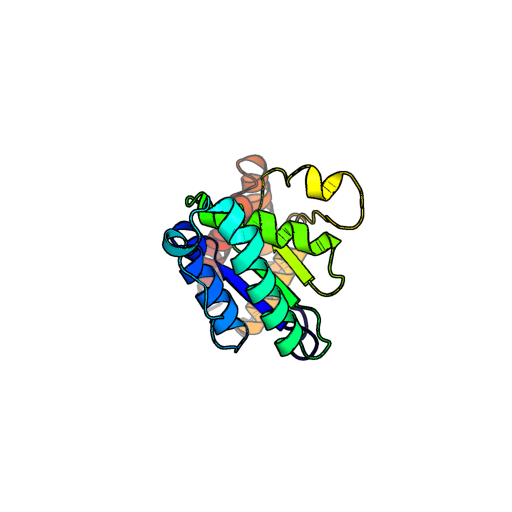1.412 21.167 1.00 67.94 126 ASP A CA 1
ATOM 965 C C . ASP A 1 126 ? 9.303 -2.879 21.622 1.00 67.94 126 ASP A C 1
ATOM 967 O O . ASP A 1 126 ? 10.085 -3.169 22.530 1.00 67.94 126 ASP A O 1
ATOM 971 N N . HIS A 1 127 ? 8.570 -3.831 21.029 1.00 58.97 127 HIS A N 1
ATOM 972 C CA . HIS A 1 127 ? 8.469 -5.196 21.579 1.00 58.97 127 HIS A CA 1
ATOM 973 C C . HIS A 1 127 ? 8.612 -6.337 20.566 1.00 58.97 127 HIS A C 1
ATOM 975 O O . HIS A 1 127 ? 8.562 -7.506 20.955 1.00 58.97 127 HIS A O 1
ATOM 981 N N . THR A 1 128 ? 8.780 -6.055 19.271 1.00 61.50 128 THR A N 1
ATOM 982 C CA . THR A 1 128 ? 8.948 -7.114 18.263 1.00 61.50 128 THR A CA 1
ATOM 983 C C . THR A 1 128 ? 9.700 -6.578 17.040 1.00 61.50 128 THR A C 1
ATOM 985 O O . THR A 1 128 ? 9.070 -6.104 16.095 1.00 61.50 128 THR A O 1
ATOM 988 N N . PRO A 1 129 ? 11.044 -6.669 17.009 1.00 59.12 129 PRO A N 1
ATOM 989 C CA . PRO A 1 129 ? 11.859 -6.122 15.917 1.00 59.12 129 PRO A CA 1
ATOM 990 C C . PRO A 1 129 ? 11.576 -6.744 14.535 1.00 59.12 129 PRO A C 1
ATOM 992 O O . PRO A 1 129 ? 12.093 -6.260 13.540 1.00 59.12 129 PRO A O 1
ATOM 995 N N . GLN A 1 130 ? 10.748 -7.792 14.457 1.00 71.69 130 GLN A N 1
ATOM 996 C CA . GLN A 1 130 ? 10.338 -8.452 13.212 1.00 71.69 130 GLN A CA 1
ATOM 997 C C . GLN A 1 130 ? 8.992 -7.965 12.640 1.00 71.69 130 GLN A C 1
ATOM 999 O O . GLN A 1 130 ? 8.599 -8.430 11.575 1.00 71.69 130 GLN A O 1
ATOM 1004 N N . LEU A 1 131 ? 8.250 -7.077 13.319 1.00 81.44 131 LEU A N 1
ATOM 1005 C CA . LEU A 1 131 ? 6.935 -6.627 12.820 1.00 81.44 131 LEU A CA 1
ATOM 1006 C C . LEU A 1 131 ? 7.023 -5.540 11.748 1.00 81.44 131 LEU A C 1
ATOM 1008 O O . LEU A 1 131 ? 6.075 -5.356 10.985 1.00 81.44 131 LEU A O 1
ATOM 1012 N N . VAL A 1 132 ? 8.131 -4.804 11.713 1.00 86.62 132 VAL A N 1
ATOM 1013 C CA . VAL A 1 132 ? 8.324 -3.674 10.812 1.00 86.62 132 VAL A CA 1
ATOM 1014 C C . VAL A 1 132 ? 9.579 -3.913 9.997 1.00 86.62 132 VAL A C 1
ATOM 1016 O O . VAL A 1 132 ? 10.683 -3.942 10.533 1.00 86.62 132 VAL A O 1
ATOM 1019 N N . GLU A 1 133 ? 9.398 -4.007 8.688 1.00 89.00 133 GLU A N 1
ATOM 1020 C CA . GLU A 1 133 ? 10.483 -4.024 7.720 1.00 89.00 133 GLU A CA 1
ATOM 1021 C C . GLU A 1 133 ? 10.353 -2.798 6.818 1.00 89.00 133 GLU A C 1
ATOM 1023 O O . GLU A 1 133 ? 9.259 -2.440 6.373 1.00 89.00 133 GLU A O 1
ATOM 1028 N N . ARG A 1 134 ? 11.474 -2.109 6.594 1.00 86.94 134 ARG A N 1
ATOM 1029 C CA . ARG A 1 134 ? 11.557 -0.997 5.648 1.00 86.94 134 ARG A CA 1
ATOM 1030 C C . ARG A 1 134 ? 12.393 -1.446 4.469 1.00 86.94 134 ARG A C 1
ATOM 1032 O O . ARG A 1 134 ? 13.612 -1.540 4.575 1.00 86.94 134 ARG A O 1
ATOM 1039 N N . GLU A 1 135 ? 11.732 -1.655 3.344 1.00 86.06 135 GLU A N 1
ATOM 1040 C CA . GLU A 1 135 ? 12.407 -1.853 2.073 1.00 86.06 135 GLU A CA 1
ATOM 1041 C C . GLU A 1 135 ? 12.435 -0.539 1.300 1.00 86.06 135 GLU A C 1
ATOM 1043 O O . GLU A 1 135 ? 11.418 0.133 1.123 1.00 86.06 135 GLU A O 1
ATOM 1048 N N . ARG A 1 136 ? 13.622 -0.169 0.821 1.00 80.94 136 ARG A N 1
ATOM 1049 C CA . ARG A 1 136 ? 13.786 0.901 -0.157 1.00 80.94 136 ARG A CA 1
ATOM 1050 C C . ARG A 1 136 ? 14.077 0.248 -1.498 1.00 80.94 136 ARG A C 1
ATOM 1052 O O . ARG A 1 136 ? 15.019 -0.536 -1.598 1.00 80.94 136 ARG A O 1
ATOM 1059 N N . ALA A 1 137 ? 13.294 0.589 -2.520 1.00 79.38 137 ALA A N 1
ATOM 1060 C CA . ALA A 1 137 ? 13.621 0.197 -3.884 1.00 79.38 137 ALA A CA 1
ATOM 1061 C C . ALA A 1 137 ? 15.035 0.694 -4.222 1.00 79.38 137 ALA A C 1
ATOM 1063 O O . ALA A 1 137 ? 15.359 1.858 -3.972 1.00 79.38 137 ALA A O 1
ATOM 1064 N N . SER A 1 138 ? 15.879 -0.199 -4.738 1.00 80.25 138 SER A N 1
ATOM 1065 C CA . SER A 1 138 ? 17.225 0.162 -5.166 1.00 80.25 138 SER A CA 1
ATOM 1066 C C . SER A 1 138 ? 17.173 1.147 -6.330 1.00 80.25 138 SER A C 1
ATOM 1068 O O . SER A 1 138 ? 16.237 1.141 -7.136 1.00 80.25 138 SER A O 1
ATOM 1070 N N . ASP A 1 139 ? 18.195 1.995 -6.419 1.00 86.44 139 ASP A N 1
ATOM 1071 C CA . ASP A 1 139 ? 18.335 2.912 -7.543 1.00 86.44 139 ASP A CA 1
ATOM 1072 C C . ASP A 1 139 ? 18.428 2.130 -8.865 1.00 86.44 139 ASP A C 1
ATOM 1074 O O . ASP A 1 139 ? 18.926 0.996 -8.931 1.00 86.44 139 ASP A O 1
ATOM 1078 N N . ALA A 1 140 ? 17.923 2.727 -9.945 1.00 87.19 140 ALA A N 1
ATOM 1079 C CA . ALA A 1 140 ? 17.930 2.091 -11.253 1.00 87.19 140 ALA A CA 1
ATOM 1080 C C . ALA A 1 140 ? 19.364 2.018 -11.795 1.00 87.19 140 ALA A C 1
ATOM 1082 O O . ALA A 1 140 ? 19.919 3.003 -12.276 1.00 87.19 140 ALA A O 1
ATOM 1083 N N . SER A 1 141 ? 19.960 0.829 -11.738 1.00 91.69 141 SER A N 1
ATOM 1084 C CA . SER A 1 141 ? 21.250 0.570 -12.369 1.00 91.69 141 SER A CA 1
ATOM 1085 C C . SER A 1 141 ? 21.166 0.708 -13.892 1.00 91.69 141 SER A C 1
ATOM 1087 O O . SER A 1 141 ? 20.102 0.569 -14.507 1.00 91.69 141 SER A O 1
ATOM 1089 N N . GLN A 1 142 ? 22.318 0.906 -14.528 1.00 93.44 142 GLN A N 1
ATOM 1090 C CA . GLN A 1 142 ? 22.423 0.910 -15.983 1.00 93.44 142 GLN A CA 1
ATOM 1091 C C . GLN A 1 142 ? 21.848 -0.367 -16.623 1.00 93.44 142 GLN A C 1
ATOM 1093 O O . GLN A 1 142 ? 21.157 -0.285 -17.637 1.00 93.44 142 GLN A O 1
ATOM 1098 N N . SER A 1 143 ? 22.070 -1.540 -16.018 1.00 93.88 143 SER A N 1
ATOM 1099 C CA . SER A 1 143 ? 21.543 -2.807 -16.538 1.00 93.88 143 SER A CA 1
ATOM 1100 C C . SER A 1 143 ? 20.020 -2.904 -16.418 1.00 93.88 143 SER A C 1
ATOM 1102 O O . SER A 1 143 ? 19.384 -3.498 -17.289 1.00 93.88 143 SER A O 1
ATOM 1104 N N . HIS A 1 144 ? 19.407 -2.280 -15.403 1.00 92.25 144 HIS A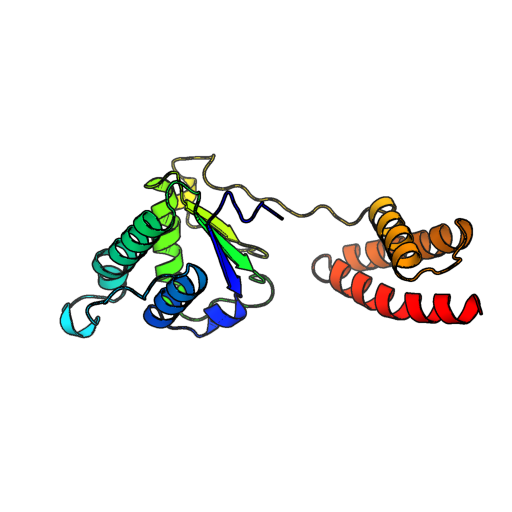 N 1
ATOM 1105 C CA . HIS A 1 144 ? 17.947 -2.171 -15.312 1.00 92.25 144 HIS A CA 1
ATOM 1106 C C . HIS A 1 144 ? 17.379 -1.333 -16.462 1.00 92.25 144 HIS A C 1
ATOM 1108 O O . HIS A 1 144 ? 16.399 -1.737 -17.087 1.00 92.25 144 HIS A O 1
ATOM 1114 N N . ILE A 1 145 ? 18.014 -0.198 -16.771 1.00 91.12 145 ILE A N 1
ATOM 1115 C CA . ILE A 1 145 ? 17.611 0.677 -17.882 1.00 91.12 145 ILE A CA 1
ATOM 1116 C C . ILE A 1 145 ? 17.778 -0.053 -19.222 1.00 91.12 145 ILE A C 1
ATOM 1118 O O . ILE A 1 145 ? 16.875 -0.008 -20.056 1.00 91.12 145 ILE A O 1
ATOM 1122 N N . GLN A 1 146 ? 18.878 -0.789 -19.403 1.00 93.31 146 GLN A N 1
ATOM 1123 C CA . GLN A 1 146 ? 19.102 -1.600 -20.601 1.00 93.31 146 GLN A CA 1
ATOM 1124 C C . GLN A 1 146 ? 18.029 -2.677 -20.765 1.00 93.31 146 GLN A C 1
ATOM 1126 O O . GLN A 1 146 ? 17.385 -2.758 -21.808 1.00 93.31 146 GLN A O 1
ATOM 1131 N N . THR A 1 147 ? 17.785 -3.453 -19.705 1.00 92.69 147 THR A N 1
ATOM 1132 C CA . THR A 1 147 ? 16.763 -4.509 -19.689 1.00 92.69 147 THR A CA 1
ATOM 1133 C C . THR A 1 147 ? 15.382 -3.939 -20.010 1.00 92.69 147 THR A C 1
ATOM 1135 O O . THR A 1 147 ? 14.586 -4.575 -20.700 1.00 92.69 147 THR A O 1
ATOM 1138 N N . PHE A 1 148 ? 15.076 -2.737 -19.513 1.00 89.75 148 PHE A N 1
ATOM 1139 C CA . PHE A 1 148 ? 13.843 -2.038 -19.856 1.00 89.75 148 PHE A CA 1
ATOM 1140 C C . PHE A 1 148 ? 13.768 -1.751 -21.360 1.00 89.75 148 PHE A C 1
ATOM 1142 O O . PHE A 1 148 ? 12.768 -2.110 -21.976 1.00 89.75 148 PHE A O 1
ATOM 1149 N N . PHE A 1 149 ? 14.812 -1.169 -21.958 1.00 88.62 149 PHE A N 1
ATOM 1150 C CA . PHE A 1 149 ? 14.840 -0.883 -23.394 1.00 88.62 149 PHE A CA 1
ATOM 1151 C C . PHE A 1 149 ? 14.726 -2.140 -24.255 1.00 88.62 149 PHE A C 1
ATOM 1153 O O . PHE A 1 149 ? 13.944 -2.131 -25.197 1.00 88.62 149 PHE A O 1
ATOM 1160 N N . GLU A 1 150 ? 15.439 -3.215 -23.916 1.00 90.62 150 GLU A N 1
ATOM 1161 C CA . GLU A 1 150 ? 15.378 -4.497 -24.633 1.00 90.62 150 GLU A CA 1
ATOM 1162 C C . GLU A 1 150 ? 13.972 -5.104 -24.597 1.00 90.62 150 GLU A C 1
ATOM 1164 O O . GLU A 1 150 ? 13.433 -5.527 -25.619 1.00 90.62 150 GLU A O 1
ATOM 1169 N N . ARG A 1 151 ? 13.333 -5.118 -23.421 1.00 90.19 151 ARG A N 1
ATOM 1170 C CA . ARG A 1 151 ? 11.953 -5.611 -23.286 1.00 90.19 151 ARG A CA 1
ATOM 1171 C C . ARG A 1 151 ? 10.965 -4.727 -24.027 1.00 90.19 151 ARG A C 1
ATOM 1173 O O . ARG A 1 151 ? 10.005 -5.225 -24.606 1.00 90.19 151 ARG A O 1
ATOM 1180 N N . PHE A 1 152 ? 11.179 -3.422 -23.978 1.00 87.06 152 PHE A N 1
ATOM 1181 C CA . PHE A 1 152 ? 10.287 -2.447 -24.573 1.00 87.06 152 PHE A CA 1
ATOM 1182 C C . PHE A 1 152 ? 10.393 -2.430 -26.106 1.00 87.06 152 PHE A C 1
ATOM 1184 O O . PHE A 1 152 ? 9.366 -2.361 -26.777 1.00 87.06 152 PHE A O 1
ATOM 1191 N N . SER A 1 153 ? 11.598 -2.565 -26.672 1.00 86.31 153 SER A N 1
ATOM 1192 C CA . SER A 1 153 ? 11.792 -2.719 -28.118 1.00 86.31 153 SER A CA 1
ATOM 1193 C C . SER A 1 153 ? 11.209 -4.033 -28.625 1.00 86.31 153 SER A C 1
ATOM 1195 O O . SER A 1 153 ? 10.509 -4.022 -29.633 1.00 86.31 153 SER A O 1
ATOM 1197 N N . ALA A 1 154 ? 11.410 -5.134 -27.891 1.00 88.88 154 ALA A N 1
ATOM 1198 C CA . ALA A 1 154 ? 10.808 -6.425 -28.210 1.00 88.88 154 ALA A CA 1
ATOM 1199 C C . ALA A 1 154 ? 9.272 -6.373 -28.170 1.00 88.88 154 ALA A C 1
ATOM 1201 O O . ALA A 1 154 ? 8.620 -6.883 -29.074 1.00 88.88 154 ALA A O 1
ATOM 1202 N N . TYR A 1 155 ? 8.690 -5.717 -27.159 1.00 88.50 155 TYR A N 1
ATOM 1203 C CA . TYR A 1 155 ? 7.239 -5.533 -27.039 1.00 88.50 155 TYR A CA 1
ATOM 1204 C C . TYR A 1 155 ? 6.636 -4.744 -28.211 1.00 88.50 155 TYR A C 1
ATOM 1206 O O . TYR A 1 155 ? 5.506 -5.005 -28.611 1.00 88.50 155 TYR A O 1
ATOM 1214 N N . LEU A 1 156 ? 7.381 -3.781 -28.753 1.00 86.75 156 LEU A N 1
ATOM 1215 C CA . LEU A 1 156 ? 6.960 -2.963 -29.890 1.00 86.75 156 LEU A CA 1
ATOM 1216 C C . LEU A 1 156 ? 7.419 -3.517 -31.251 1.00 86.75 156 LEU A C 1
ATOM 1218 O O . LEU A 1 156 ? 7.227 -2.841 -32.258 1.00 86.75 156 LEU A O 1
ATOM 1222 N N . GLU A 1 157 ? 8.040 -4.701 -31.279 1.00 90.06 157 GLU A N 1
ATOM 1223 C CA . GLU A 1 157 ? 8.601 -5.337 -32.483 1.00 90.06 157 GLU A CA 1
ATOM 1224 C C . GLU A 1 157 ? 9.557 -4.425 -33.271 1.00 90.06 157 GLU A C 1
ATOM 1226 O O . GLU A 1 157 ? 9.630 -4.452 -34.500 1.00 90.06 157 GLU A O 1
ATOM 1231 N N . LEU A 1 158 ? 10.312 -3.590 -32.558 1.00 85.06 158 LEU A N 1
ATOM 1232 C CA . LEU A 1 158 ? 11.208 -2.626 -33.180 1.00 85.06 158 LEU A CA 1
ATOM 1233 C C . LEU A 1 158 ? 12.546 -3.284 -33.504 1.00 85.06 158 LEU A C 1
ATOM 1235 O O . LEU A 1 158 ? 13.174 -3.840 -32.595 1.00 85.06 158 LEU A O 1
ATOM 1239 N N . PRO A 1 159 ? 13.047 -3.163 -34.745 1.00 86.00 159 PRO A N 1
ATOM 1240 C CA . PRO A 1 159 ? 14.354 -3.681 -35.125 1.00 86.00 159 PRO A CA 1
ATOM 1241 C C . PRO A 1 159 ? 15.461 -2.738 -34.628 1.00 86.00 159 PRO A C 1
ATOM 1243 O O . PRO A 1 159 ? 16.178 -2.123 -35.410 1.00 86.00 159 PRO A O 1
ATOM 1246 N N . VAL A 1 160 ? 15.572 -2.583 -33.308 1.00 85.56 160 VAL A N 1
ATOM 1247 C CA . VAL A 1 160 ? 16.618 -1.776 -32.673 1.00 85.56 160 VAL A CA 1
ATOM 1248 C C . VAL A 1 160 ? 17.818 -2.672 -32.412 1.00 85.56 160 VAL A C 1
ATOM 1250 O O . VAL A 1 160 ? 17.717 -3.670 -31.699 1.00 85.56 160 VAL A O 1
ATOM 1253 N N . ASP A 1 161 ? 18.962 -2.324 -32.987 1.00 90.75 161 ASP A N 1
ATOM 1254 C CA . ASP A 1 161 ? 20.198 -3.065 -32.787 1.00 90.75 161 ASP A CA 1
ATOM 1255 C C . ASP A 1 161 ? 20.805 -2.806 -31.390 1.00 90.75 161 ASP A C 1
ATOM 1257 O O . ASP A 1 161 ? 20.490 -1.829 -30.698 1.00 90.75 161 ASP A O 1
ATOM 1261 N N . ALA A 1 162 ? 21.716 -3.686 -30.969 1.00 91.00 162 ALA A N 1
ATOM 1262 C CA . ALA A 1 162 ? 22.335 -3.621 -29.647 1.00 91.00 162 ALA A CA 1
ATOM 1263 C C . ALA A 1 162 ? 23.156 -2.338 -29.413 1.00 91.00 162 ALA A C 1
ATOM 1265 O O . ALA A 1 162 ? 23.239 -1.872 -28.274 1.00 91.00 162 ALA A O 1
ATOM 1266 N N . MET A 1 163 ? 23.747 -1.742 -30.459 1.00 92.00 163 MET A N 1
ATOM 1267 C CA . MET A 1 163 ? 24.489 -0.484 -30.329 1.00 92.00 163 MET A CA 1
ATOM 1268 C C . MET A 1 163 ? 23.524 0.664 -30.024 1.00 92.00 163 MET A C 1
ATOM 1270 O O . MET A 1 163 ? 23.792 1.445 -29.108 1.00 92.00 163 MET A O 1
ATOM 1274 N N . THR A 1 164 ? 22.383 0.735 -30.714 1.00 89.06 164 THR A N 1
ATOM 1275 C CA . THR A 1 164 ? 21.355 1.751 -30.443 1.00 89.06 164 THR A CA 1
ATOM 1276 C C . THR A 1 164 ? 20.795 1.626 -29.022 1.00 89.06 164 THR A C 1
ATOM 1278 O O . THR A 1 164 ? 20.690 2.629 -28.310 1.00 89.06 164 THR A O 1
ATOM 1281 N N . ILE A 1 165 ? 20.516 0.400 -28.557 1.00 89.25 165 ILE A N 1
ATOM 1282 C CA . ILE A 1 165 ? 20.080 0.145 -27.171 1.00 89.25 165 ILE A CA 1
ATOM 1283 C C . ILE A 1 165 ? 21.155 0.583 -26.168 1.00 89.25 165 ILE A C 1
ATOM 1285 O O . ILE A 1 165 ? 20.844 1.263 -25.187 1.00 89.25 165 ILE A O 1
ATOM 1289 N N . GLY A 1 166 ? 22.421 0.235 -26.412 1.00 91.88 166 GLY A N 1
ATOM 1290 C CA . GLY A 1 166 ? 23.540 0.606 -25.546 1.00 91.88 166 GLY A CA 1
ATOM 1291 C C . GLY A 1 166 ? 23.738 2.121 -25.453 1.00 91.88 166 GLY A C 1
ATOM 1292 O O . GLY A 1 166 ? 23.918 2.658 -24.358 1.00 91.88 166 GLY A O 1
ATOM 1293 N N . PHE A 1 167 ? 23.640 2.833 -26.580 1.00 91.19 167 PHE A N 1
ATOM 1294 C CA . PHE A 1 167 ? 23.716 4.294 -26.614 1.00 91.19 167 PHE A CA 1
ATOM 1295 C C . PHE A 1 167 ? 22.574 4.943 -25.822 1.00 91.19 167 PHE A C 1
ATOM 1297 O O . PHE A 1 167 ? 22.831 5.762 -24.937 1.00 91.19 167 PHE A O 1
ATOM 1304 N N . ALA A 1 168 ? 21.325 4.539 -26.082 1.00 89.50 168 ALA A N 1
ATOM 1305 C CA . ALA A 1 168 ? 20.158 5.062 -25.373 1.00 89.50 168 ALA A CA 1
ATOM 1306 C C . ALA A 1 168 ? 20.236 4.780 -23.865 1.00 89.50 168 ALA A C 1
ATOM 1308 O O . ALA A 1 168 ? 19.962 5.660 -23.051 1.00 89.50 168 ALA A O 1
ATOM 1309 N N . THR A 1 169 ? 20.682 3.580 -23.489 1.00 92.19 169 THR A N 1
ATOM 1310 C CA . THR A 1 169 ? 20.898 3.189 -22.092 1.00 92.19 169 THR A CA 1
ATOM 1311 C C . THR A 1 169 ? 21.920 4.093 -21.411 1.00 92.19 169 THR A C 1
ATOM 1313 O O . THR A 1 169 ? 21.635 4.621 -20.340 1.00 92.19 169 THR A O 1
ATOM 1316 N N . ASN A 1 170 ? 23.094 4.293 -22.020 1.00 93.31 170 ASN A N 1
ATOM 1317 C CA . ASN A 1 170 ? 24.145 5.150 -21.467 1.00 93.31 170 ASN A CA 1
ATOM 1318 C C . ASN A 1 170 ? 23.648 6.584 -21.260 1.00 93.31 170 ASN A C 1
ATOM 1320 O O . ASN A 1 170 ? 23.828 7.146 -20.181 1.00 93.31 170 ASN A O 1
ATOM 1324 N N . LEU A 1 171 ? 22.987 7.150 -22.274 1.00 91.94 171 LEU A N 1
ATOM 1325 C CA . LEU A 1 171 ? 22.440 8.503 -22.218 1.00 91.94 171 LEU A CA 1
ATOM 1326 C C . LEU A 1 171 ? 21.400 8.639 -21.095 1.00 91.94 171 LEU A C 1
ATOM 1328 O O . LEU A 1 171 ? 21.489 9.547 -20.273 1.00 91.94 171 LEU A O 1
ATOM 1332 N N . MET A 1 172 ? 20.440 7.714 -21.023 1.00 92.31 172 MET A N 1
ATOM 1333 C CA . MET A 1 172 ? 19.392 7.737 -19.997 1.00 92.31 172 MET A CA 1
ATOM 1334 C C . MET A 1 172 ? 19.936 7.485 -18.592 1.00 92.31 172 MET A C 1
ATOM 1336 O O . MET A 1 172 ? 19.462 8.099 -17.640 1.00 92.31 172 MET A O 1
ATOM 1340 N N . HIS A 1 173 ? 20.939 6.618 -18.446 1.00 93.50 173 HIS A N 1
ATOM 1341 C CA . HIS A 1 173 ? 21.588 6.387 -17.161 1.00 93.50 173 HIS A CA 1
ATOM 1342 C C . HIS A 1 173 ? 22.338 7.635 -16.680 1.00 93.50 173 HIS A C 1
ATOM 1344 O O . HIS A 1 173 ? 22.196 8.011 -15.521 1.00 93.50 173 HIS A O 1
ATOM 1350 N N . GLN A 1 174 ? 23.067 8.326 -17.565 1.00 93.06 174 GLN A N 1
ATOM 1351 C CA . GLN A 1 174 ? 23.729 9.592 -17.231 1.00 93.06 174 GLN A CA 1
ATOM 1352 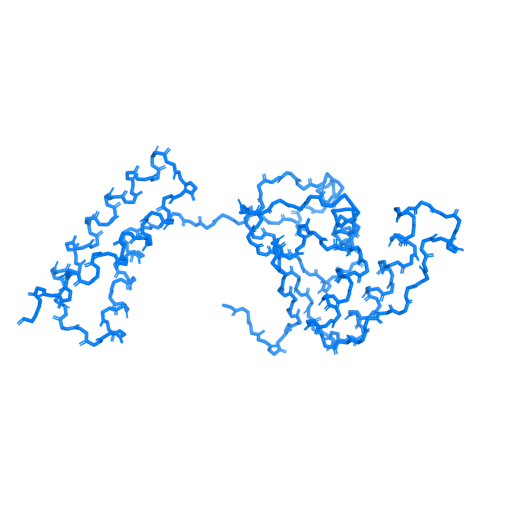C C . GLN A 1 174 ? 22.725 10.667 -16.796 1.00 93.06 174 GLN A C 1
ATOM 1354 O O . GLN A 1 174 ? 22.932 11.314 -15.769 1.00 93.06 174 GLN A O 1
ATOM 1359 N N . GLU A 1 175 ? 21.618 10.832 -17.530 1.00 91.06 175 GLU A N 1
ATOM 1360 C CA . GLU A 1 175 ? 20.544 11.755 -17.139 1.00 91.06 175 GLU A CA 1
ATOM 1361 C C . GLU A 1 175 ? 19.936 11.365 -15.784 1.00 91.06 175 GLU A C 1
ATOM 1363 O O . GLU A 1 175 ? 19.765 12.221 -14.918 1.00 91.06 175 GLU A O 1
ATOM 1368 N N . TYR A 1 176 ? 19.666 10.075 -15.564 1.00 91.75 176 TYR A N 1
ATOM 1369 C CA . TYR A 1 176 ? 19.140 9.568 -14.299 1.00 91.75 176 TYR A CA 1
ATOM 1370 C C . TYR A 1 176 ? 20.080 9.832 -13.121 1.00 91.75 176 TYR A C 1
ATOM 1372 O O . TYR A 1 176 ? 19.619 10.315 -12.092 1.00 91.75 176 TYR A O 1
ATOM 1380 N N . THR A 1 177 ? 21.386 9.584 -13.264 1.00 91.75 177 THR A N 1
ATOM 1381 C CA . THR A 1 177 ? 22.375 9.926 -12.229 1.00 91.75 177 THR A CA 1
ATOM 1382 C C . THR A 1 177 ? 22.401 11.434 -11.968 1.00 91.75 177 THR A C 1
ATOM 1384 O O . THR A 1 177 ? 22.479 11.858 -10.818 1.00 91.75 177 THR A O 1
ATOM 1387 N N . GLY A 1 178 ? 22.271 12.253 -13.017 1.00 90.44 178 GLY A N 1
ATOM 1388 C CA . GLY A 1 178 ? 22.110 13.700 -12.880 1.00 90.44 178 GLY A CA 1
ATOM 1389 C C . GLY A 1 178 ? 20.879 14.072 -12.050 1.00 90.44 178 GLY A C 1
ATOM 1390 O O . GLY A 1 178 ? 20.989 14.859 -11.113 1.00 90.44 178 GLY A O 1
ATOM 1391 N N . PHE A 1 179 ? 19.725 13.464 -12.338 1.00 90.38 179 PHE A N 1
ATOM 1392 C CA . PHE A 1 179 ? 18.503 13.693 -11.567 1.00 90.38 179 PHE A CA 1
ATOM 1393 C C . PHE A 1 179 ? 18.599 13.169 -10.136 1.00 90.38 179 PHE A C 1
ATOM 1395 O O . PHE A 1 179 ? 18.083 13.819 -9.239 1.00 90.38 179 PHE A O 1
ATOM 1402 N N . LEU A 1 180 ? 19.254 12.028 -9.905 1.00 86.69 180 LEU A N 1
ATOM 1403 C CA . LEU A 1 180 ? 19.465 11.479 -8.563 1.00 86.69 180 LEU A CA 1
ATOM 1404 C C . LEU A 1 180 ? 20.256 12.437 -7.671 1.00 86.69 180 LEU A C 1
ATOM 1406 O O . LEU A 1 180 ? 19.922 12.583 -6.497 1.00 86.69 180 LEU A O 1
ATOM 1410 N N . ASN A 1 181 ? 21.279 13.083 -8.234 1.00 85.88 181 ASN A N 1
ATOM 1411 C CA . ASN A 1 181 ? 22.117 14.041 -7.514 1.00 85.88 181 ASN A CA 1
ATOM 1412 C C . ASN A 1 181 ? 21.386 15.358 -7.205 1.00 85.88 181 ASN A C 1
ATOM 1414 O O . ASN A 1 181 ? 21.711 16.006 -6.215 1.00 85.88 181 ASN A O 1
ATOM 1418 N N . ASP A 1 182 ? 20.432 15.754 -8.052 1.00 87.12 182 ASP A N 1
ATOM 1419 C CA . ASP A 1 182 ? 19.611 16.962 -7.885 1.00 87.12 182 ASP A CA 1
ATOM 1420 C C . ASP A 1 182 ? 18.441 16.717 -6.918 1.00 87.12 182 ASP A C 1
ATOM 1422 O O . ASP A 1 182 ? 18.298 17.380 -5.894 1.00 87.12 182 ASP A O 1
ATOM 1426 N N . ASP A 1 183 ? 17.616 15.720 -7.232 1.00 86.00 183 ASP A N 1
ATOM 1427 C CA . ASP A 1 183 ? 16.425 15.346 -6.484 1.00 86.00 183 ASP A CA 1
ATOM 1428 C C . ASP A 1 183 ? 16.111 13.856 -6.690 1.00 86.00 183 ASP A C 1
ATOM 1430 O O . ASP A 1 183 ? 15.409 13.441 -7.624 1.00 86.00 183 ASP A O 1
ATOM 1434 N N . SER A 1 184 ? 16.616 13.041 -5.762 1.00 81.88 184 SER A N 1
ATOM 1435 C CA . SER A 1 184 ? 16.423 11.589 -5.778 1.00 81.88 184 SER A CA 1
ATOM 1436 C C . SER A 1 184 ? 14.952 11.152 -5.781 1.00 81.88 184 SER A C 1
ATOM 1438 O O . SER A 1 184 ? 14.639 10.080 -6.300 1.00 81.88 184 SER A O 1
ATOM 1440 N N . GLU A 1 185 ? 14.028 11.973 -5.269 1.00 77.31 185 GLU A N 1
ATOM 1441 C CA . GLU A 1 185 ? 12.609 11.616 -5.189 1.00 77.31 185 GLU A CA 1
ATOM 1442 C C . GLU A 1 185 ? 11.907 11.726 -6.541 1.00 77.31 185 GLU A C 1
ATOM 1444 O O . GLU A 1 185 ? 10.985 10.959 -6.841 1.00 77.31 185 GLU A O 1
ATOM 1449 N N . THR A 1 186 ? 12.342 12.671 -7.377 1.00 83.44 186 THR A N 1
ATOM 1450 C CA . THR A 1 186 ? 11.780 12.860 -8.717 1.00 83.44 186 THR A CA 1
ATOM 1451 C C . THR A 1 186 ? 12.612 12.211 -9.813 1.00 83.44 186 THR A C 1
ATOM 1453 O O . THR A 1 186 ? 12.110 12.080 -10.930 1.00 83.44 186 THR A O 1
ATOM 1456 N N . ALA A 1 187 ? 13.816 11.715 -9.517 1.00 86.62 187 ALA A N 1
ATOM 1457 C CA . ALA A 1 187 ? 14.727 11.133 -10.501 1.00 86.62 187 ALA A CA 1
ATOM 1458 C C . ALA A 1 187 ? 14.096 10.033 -11.369 1.00 86.62 187 ALA A C 1
ATOM 1460 O O . ALA A 1 187 ? 14.172 10.096 -12.596 1.00 86.62 187 ALA A O 1
ATOM 1461 N N . LEU A 1 188 ? 13.390 9.071 -10.763 1.00 85.12 188 LEU A N 1
ATOM 1462 C CA . LEU A 1 188 ? 12.681 8.025 -11.512 1.00 85.12 188 LEU A CA 1
ATOM 1463 C C . LEU A 1 188 ? 11.499 8.575 -12.324 1.00 85.12 188 LEU A C 1
ATOM 1465 O O . LEU A 1 188 ? 11.264 8.129 -13.447 1.00 85.12 188 LEU A O 1
ATOM 1469 N N . LYS A 1 189 ? 10.765 9.566 -11.796 1.00 85.81 189 LYS A N 1
ATOM 1470 C CA . LYS A 1 189 ? 9.665 10.221 -12.527 1.00 85.81 189 LYS A CA 1
ATOM 1471 C C . LYS A 1 189 ? 10.200 10.970 -13.755 1.00 85.81 189 LYS A C 1
ATOM 1473 O O . LYS A 1 189 ? 9.627 10.844 -14.838 1.00 85.81 189 LYS A O 1
ATOM 1478 N N . ARG A 1 190 ? 11.316 11.693 -13.604 1.00 88.88 190 ARG A N 1
ATOM 1479 C CA . ARG A 1 190 ? 12.014 12.407 -14.685 1.00 88.88 190 ARG A CA 1
ATOM 1480 C C . ARG A 1 190 ? 12.567 11.431 -15.726 1.00 88.88 190 ARG A C 1
ATOM 1482 O O . ARG A 1 190 ? 12.330 11.637 -16.914 1.00 88.88 190 ARG A O 1
ATOM 1489 N N . LEU A 1 191 ? 13.197 10.333 -15.294 1.00 88.69 191 LEU A N 1
ATOM 1490 C CA . LEU A 1 191 ? 13.652 9.257 -16.180 1.00 88.69 191 LEU A CA 1
ATOM 1491 C C . LEU A 1 191 ? 12.485 8.662 -16.982 1.00 88.69 191 LEU A C 1
ATOM 1493 O O . LEU A 1 191 ? 12.562 8.577 -18.202 1.00 88.69 191 LEU A O 1
ATOM 1497 N N . ASN A 1 192 ? 11.371 8.317 -16.331 1.00 84.62 192 ASN A N 1
ATOM 1498 C CA . ASN A 1 192 ? 10.187 7.785 -17.011 1.00 84.62 192 ASN A CA 1
ATOM 1499 C C . ASN A 1 192 ? 9.609 8.779 -18.035 1.00 84.62 192 ASN A C 1
ATOM 1501 O O . ASN A 1 192 ? 9.259 8.400 -19.153 1.00 84.62 192 ASN A O 1
ATOM 1505 N N . HIS A 1 193 ? 9.535 10.067 -17.686 1.00 87.81 193 HIS A N 1
ATOM 1506 C CA . HIS A 1 193 ? 9.109 11.106 -18.623 1.00 87.81 193 HIS A CA 1
ATOM 1507 C C . HIS A 1 193 ? 10.039 11.187 -19.842 1.00 87.81 193 HIS A C 1
ATOM 1509 O O . HIS A 1 193 ? 9.565 11.194 -20.977 1.00 87.81 193 HIS A O 1
ATOM 1515 N N . LYS A 1 194 ? 11.357 11.177 -19.623 1.00 86.62 194 LYS A N 1
ATOM 1516 C CA . LYS A 1 194 ? 12.362 11.188 -20.692 1.00 86.62 194 LYS A CA 1
ATOM 1517 C C . LYS A 1 194 ? 12.286 9.960 -21.587 1.00 86.62 194 LYS A C 1
ATOM 1519 O O . LYS A 1 194 ? 12.273 10.118 -22.804 1.00 86.62 194 LYS A O 1
ATOM 1524 N N . LEU A 1 195 ? 12.139 8.766 -21.015 1.00 83.50 195 LEU A N 1
ATOM 1525 C CA . LEU A 1 195 ? 11.963 7.524 -21.772 1.00 83.50 195 LEU A CA 1
ATOM 1526 C C . LEU A 1 195 ? 10.777 7.624 -22.738 1.00 83.50 195 LEU A C 1
ATOM 1528 O O . LEU A 1 195 ? 10.915 7.291 -23.912 1.00 83.50 195 LEU A O 1
ATOM 1532 N N . LYS A 1 196 ? 9.645 8.182 -22.288 1.00 81.38 196 LYS A N 1
ATOM 1533 C CA . LYS A 1 196 ? 8.462 8.410 -23.137 1.00 81.38 196 LYS A CA 1
ATOM 1534 C C . LYS A 1 196 ? 8.694 9.403 -24.278 1.00 81.38 196 LYS A C 1
ATOM 1536 O O . LYS A 1 196 ? 7.983 9.329 -25.274 1.00 81.38 196 LYS A O 1
ATOM 1541 N N . VAL A 1 197 ? 9.649 10.323 -24.146 1.00 83.81 197 VAL A N 1
ATOM 1542 C CA . VAL A 1 197 ? 10.004 11.306 -25.187 1.00 83.81 197 VAL A CA 1
ATOM 1543 C C . VAL A 1 197 ? 11.048 10.748 -26.155 1.00 83.81 197 VAL A C 1
ATOM 1545 O O . VAL A 1 197 ? 10.933 10.943 -27.362 1.00 83.81 197 VAL A O 1
ATOM 1548 N N . VAL A 1 198 ? 12.054 10.038 -25.641 1.00 80.31 198 VAL A N 1
ATOM 1549 C CA . VAL A 1 198 ? 13.176 9.499 -26.426 1.00 80.31 198 VAL A CA 1
ATOM 1550 C C . VAL A 1 198 ? 12.737 8.324 -27.294 1.00 80.31 198 VAL A C 1
ATOM 1552 O O . VAL A 1 198 ? 13.128 8.247 -28.456 1.00 80.31 198 VAL A O 1
ATOM 1555 N N . VAL A 1 199 ? 11.876 7.448 -26.771 1.00 76.94 199 VAL A N 1
ATOM 1556 C CA . VAL A 1 199 ? 11.347 6.293 -27.508 1.00 76.94 199 VAL A CA 1
ATOM 1557 C C . VAL A 1 199 ? 10.732 6.697 -28.862 1.00 76.94 199 VAL A C 1
ATOM 1559 O O . VAL A 1 199 ? 11.171 6.164 -29.878 1.00 76.94 199 VAL A O 1
ATOM 1562 N N . PRO A 1 200 ? 9.789 7.660 -28.945 1.00 76.75 200 PRO A N 1
ATOM 1563 C CA . PRO A 1 200 ? 9.246 8.130 -30.222 1.00 76.75 200 PRO A CA 1
ATOM 1564 C C . PRO A 1 200 ? 10.271 8.709 -31.196 1.00 76.75 200 PRO A C 1
ATOM 1566 O O . PRO A 1 200 ? 10.050 8.663 -32.403 1.00 76.75 200 PRO A O 1
ATOM 1569 N N . VAL A 1 201 ? 11.365 9.288 -30.700 1.00 79.69 201 VAL A N 1
ATOM 1570 C CA . VAL A 1 201 ? 12.434 9.811 -31.561 1.00 79.69 201 VAL A CA 1
ATOM 1571 C C . VAL A 1 201 ? 13.225 8.656 -32.163 1.00 79.69 201 VAL A C 1
ATOM 1573 O O . VAL A 1 201 ? 13.409 8.632 -33.377 1.00 79.69 201 VAL A O 1
ATOM 1576 N N . LEU A 1 202 ? 13.594 7.664 -31.347 1.00 69.81 202 LEU A N 1
ATOM 1577 C CA . LEU A 1 202 ? 14.258 6.443 -31.814 1.00 69.81 202 LEU A CA 1
ATOM 1578 C C . LEU A 1 202 ? 13.390 5.680 -32.830 1.00 69.81 202 LEU A C 1
ATOM 1580 O O . LEU A 1 202 ? 13.902 5.186 -33.830 1.00 69.81 202 LEU A O 1
ATOM 1584 N N . LEU A 1 203 ? 12.067 5.670 -32.630 1.00 67.19 203 LEU A N 1
ATOM 1585 C CA . LEU A 1 203 ? 11.089 5.109 -33.570 1.00 67.19 203 LEU A CA 1
ATOM 1586 C C . LEU A 1 203 ? 11.081 5.788 -34.948 1.00 67.19 203 LEU A C 1
ATOM 1588 O O . LEU A 1 203 ? 10.761 5.147 -35.946 1.00 67.19 203 LEU A O 1
ATOM 1592 N N . LYS A 1 204 ? 11.397 7.084 -35.017 1.00 73.06 204 LYS A N 1
ATOM 1593 C CA . LYS A 1 204 ? 11.402 7.848 -36.274 1.00 73.06 204 LYS A CA 1
ATOM 1594 C C . LYS A 1 204 ? 12.708 7.733 -37.048 1.00 73.06 204 LYS A C 1
ATOM 1596 O O . LYS A 1 204 ? 12.701 7.997 -38.238 1.00 73.06 204 LYS A O 1
ATOM 1601 N N . THR A 1 205 ? 13.810 7.384 -36.390 1.00 65.44 205 THR A N 1
ATOM 1602 C CA . THR A 1 205 ? 15.136 7.268 -37.021 1.00 65.44 205 THR A CA 1
ATOM 1603 C C . THR A 1 205 ? 15.418 5.898 -37.637 1.00 65.44 205 THR A C 1
ATOM 1605 O O . THR A 1 205 ? 16.403 5.761 -38.352 1.00 65.44 205 THR A O 1
ATOM 1608 N N . VAL A 1 206 ? 14.592 4.889 -37.338 1.00 58.53 206 VAL A N 1
ATOM 1609 C CA . VAL A 1 206 ? 14.755 3.502 -37.823 1.00 58.53 206 VAL A CA 1
ATOM 1610 C C . VAL A 1 206 ? 13.862 3.198 -39.044 1.00 58.53 206 VAL A C 1
ATOM 1612 O O . VAL A 1 206 ? 14.056 2.176 -39.696 1.00 58.53 206 VAL A O 1
ATOM 1615 N N . ASN A 1 207 ? 12.929 4.096 -39.385 1.00 51.66 207 ASN A N 1
ATOM 1616 C CA . ASN A 1 207 ? 12.142 4.063 -40.628 1.00 51.66 207 ASN A CA 1
ATOM 1617 C C . ASN A 1 207 ? 12.732 5.018 -41.668 1.00 51.66 207 ASN A C 1
ATOM 1619 O O . ASN A 1 207 ? 12.665 4.681 -42.869 1.00 51.66 207 ASN A O 1
#